Protein AF-A0A422NE88-F1 (afdb_monomer_lite)

Sequence (189 aa):
MSSVTLEICRVSEDGKYLAYTFSVAGGDGYICHMRSMDNAGLFHVICGRTIVSIEFGSGNQFYFTESNDLSRPQTVIMQEIRPGIFPPPVELYCEDEEQFFVDVHKTKDNAYIIITFDSKMKSSALVLPASFPKIPRELQAFFRNGRPVGDCWEGELELAGALRRSLYHGGGRPWFESPHCLRARRSCF

Foldseek 3Di:
DKDKDWDDWDAAPVRQKIKTWMDINPDPAIKIKMAGPVDRPQIDTDDDFRWDAWDAFNPQKIWTFGADPVNAGFWIWIWGHDGPDGDDIDTQGGHPDPQWGWYWDADPVRQWIWIWIDGPVWIKIWIDGSPPVDDPPVCCVQCVVSHTHMDTPPDDPPPVVVVVVVVPPDDDDDPDDDPPDDDDDDDDD

pLDDT: mean 77.9, std 23.8, range [25.61, 98.12]

Structure (mmCIF, N/CA/C/O backbone):
data_AF-A0A422NE88-F1
#
_entry.id   AF-A0A422NE88-F1
#
loop_
_atom_site.group_PDB
_atom_site.id
_atom_site.type_symbol
_atom_site.label_atom_id
_atom_site.label_alt_id
_atom_site.label_comp_id
_atom_site.label_asym_id
_atom_site.label_entity_id
_atom_site.label_seq_id
_atom_site.pdbx_PDB_ins_code
_atom_site.Cartn_x
_atom_site.Cartn_y
_atom_site.Cartn_z
_atom_site.occupancy
_atom_site.B_iso_or_equiv
_atom_site.auth_seq_id
_atom_site.auth_comp_id
_atom_site.auth_asym_id
_atom_site.auth_atom_id
_atom_site.pdbx_PDB_model_num
ATOM 1 N N . MET A 1 1 ? 32.422 2.612 0.511 1.00 58.50 1 MET A N 1
ATOM 2 C CA . MET A 1 1 ? 31.237 1.901 -0.011 1.00 58.50 1 MET A CA 1
ATOM 3 C C . MET A 1 1 ? 30.049 2.370 0.797 1.00 58.50 1 MET A C 1
ATOM 5 O O . MET A 1 1 ? 30.070 2.187 2.006 1.00 58.50 1 MET A O 1
ATOM 9 N N . SER A 1 2 ? 29.079 3.030 0.171 1.00 71.94 2 SER A N 1
ATOM 10 C CA . SER A 1 2 ? 27.820 3.364 0.842 1.00 71.94 2 SER A CA 1
ATOM 11 C C . SER A 1 2 ? 26.996 2.084 0.977 1.00 71.94 2 SER A C 1
ATOM 13 O O . SER A 1 2 ? 26.846 1.359 -0.007 1.00 71.94 2 SER A O 1
ATOM 15 N N . SER A 1 3 ? 26.520 1.772 2.181 1.00 82.75 3 SER A N 1
ATOM 16 C CA . SER A 1 3 ? 25.594 0.661 2.404 1.00 82.75 3 SER A CA 1
ATOM 17 C C . SER A 1 3 ? 24.201 1.029 1.894 1.00 82.75 3 SER A C 1
ATOM 19 O O . SER A 1 3 ? 23.806 2.195 1.930 1.00 82.75 3 SER A O 1
ATOM 21 N N . VAL A 1 4 ? 23.466 0.033 1.408 1.00 87.19 4 VAL A N 1
ATOM 22 C CA . VAL A 1 4 ? 22.054 0.157 1.040 1.00 87.19 4 VAL A CA 1
ATOM 23 C C . VAL A 1 4 ? 21.285 -0.897 1.817 1.00 87.19 4 VAL A C 1
ATOM 25 O O . VAL A 1 4 ? 21.686 -2.062 1.816 1.00 87.19 4 VAL A O 1
ATOM 28 N N . THR A 1 5 ? 20.194 -0.487 2.455 1.00 89.25 5 THR A N 1
ATOM 29 C CA . THR A 1 5 ? 19.297 -1.384 3.190 1.00 89.25 5 THR A CA 1
ATOM 30 C C . THR A 1 5 ? 17.968 -1.449 2.457 1.00 89.25 5 THR A C 1
ATOM 32 O O . THR A 1 5 ? 17.395 -0.409 2.148 1.00 89.25 5 THR A O 1
ATOM 35 N N . LEU A 1 6 ? 17.492 -2.662 2.173 1.00 91.38 6 LEU A N 1
ATOM 36 C CA . LEU A 1 6 ? 16.135 -2.924 1.690 1.00 91.38 6 LEU A CA 1
ATOM 37 C C . LEU A 1 6 ? 15.275 -3.327 2.883 1.00 91.38 6 LEU A C 1
ATOM 39 O O . LEU A 1 6 ? 15.696 -4.184 3.658 1.00 91.38 6 LEU A O 1
ATOM 43 N N . GLU A 1 7 ? 14.090 -2.742 3.010 1.00 90.12 7 GLU A N 1
ATOM 44 C CA . GLU A 1 7 ? 13.218 -2.993 4.162 1.00 90.12 7 GLU A CA 1
ATOM 45 C C . GLU A 1 7 ? 11.951 -3.742 3.752 1.00 90.12 7 GLU A C 1
ATOM 47 O O . GLU A 1 7 ? 11.702 -4.854 4.218 1.00 90.12 7 GLU A O 1
ATOM 52 N N . ILE A 1 8 ? 11.180 -3.179 2.822 1.00 94.25 8 ILE A N 1
ATOM 53 C CA . ILE A 1 8 ? 9.927 -3.773 2.358 1.00 94.25 8 ILE A CA 1
ATOM 54 C C . ILE A 1 8 ? 10.042 -4.100 0.879 1.00 94.25 8 ILE A C 1
ATOM 56 O O . ILE A 1 8 ? 10.611 -3.346 0.095 1.00 94.25 8 ILE A O 1
ATOM 60 N N . CYS A 1 9 ? 9.480 -5.243 0.497 1.00 96.00 9 CYS A N 1
ATOM 61 C CA . CYS A 1 9 ? 9.365 -5.691 -0.880 1.00 96.00 9 CYS A CA 1
ATOM 62 C C . CYS A 1 9 ? 7.966 -6.276 -1.101 1.00 96.00 9 CYS A C 1
ATOM 64 O O . CYS A 1 9 ? 7.486 -7.086 -0.296 1.00 96.00 9 CYS A O 1
ATOM 66 N N . ARG A 1 10 ? 7.302 -5.843 -2.174 1.00 97.00 10 ARG A N 1
ATOM 67 C CA . ARG A 1 10 ? 5.963 -6.278 -2.583 1.00 97.00 10 ARG A CA 1
ATOM 68 C C . ARG A 1 10 ? 5.906 -6.479 -4.088 1.00 97.00 10 ARG A C 1
ATOM 70 O O . ARG A 1 10 ? 6.558 -5.766 -4.844 1.00 97.00 10 ARG A O 1
ATOM 77 N N . VAL A 1 11 ? 5.085 -7.428 -4.518 1.00 96.06 11 VAL A N 1
ATOM 78 C CA . VAL A 1 11 ? 4.810 -7.712 -5.932 1.00 96.06 11 VAL A CA 1
ATOM 79 C C . VAL A 1 11 ? 3.311 -7.549 -6.163 1.00 96.06 11 VAL A C 1
ATOM 81 O O . VAL A 1 11 ? 2.518 -7.941 -5.302 1.00 96.06 11 VAL A O 1
ATOM 84 N N . SER A 1 12 ? 2.917 -6.944 -7.286 1.00 95.44 12 SER A N 1
ATOM 85 C CA . SER A 1 12 ? 1.506 -6.834 -7.660 1.00 95.44 12 SER A CA 1
ATOM 86 C C . SER A 1 12 ? 0.891 -8.216 -7.862 1.00 95.44 12 SER A C 1
ATOM 88 O O . SER A 1 12 ? 1.578 -9.181 -8.193 1.00 95.44 12 SER A O 1
ATOM 90 N N . GLU A 1 13 ? -0.422 -8.325 -7.674 1.00 94.25 13 GLU A N 1
ATOM 91 C CA . GLU A 1 13 ? -1.116 -9.614 -7.768 1.00 94.25 13 GLU A CA 1
ATOM 92 C C . GLU A 1 13 ? -1.003 -10.250 -9.163 1.00 94.25 13 GLU A C 1
ATOM 94 O O . GLU A 1 13 ? -0.919 -11.469 -9.286 1.00 94.25 13 GLU A O 1
ATOM 99 N N . ASP A 1 14 ? -0.916 -9.427 -10.209 1.00 93.81 14 ASP A N 1
ATOM 100 C CA . ASP A 1 14 ? -0.689 -9.876 -11.583 1.00 93.81 14 ASP A CA 1
ATOM 101 C C . ASP A 1 14 ? 0.795 -10.094 -11.941 1.00 93.81 14 ASP A C 1
ATOM 103 O O . ASP A 1 14 ? 1.104 -10.425 -13.085 1.00 93.81 14 ASP A O 1
ATOM 107 N N . GLY A 1 15 ? 1.716 -9.900 -10.991 1.00 93.81 15 GLY A N 1
ATOM 108 C CA . GLY A 1 15 ? 3.156 -10.101 -11.161 1.00 93.81 15 GLY A CA 1
ATOM 109 C C . GLY A 1 15 ? 3.875 -9.040 -11.999 1.00 93.81 15 GLY A C 1
ATOM 110 O O . GLY A 1 15 ? 5.079 -9.161 -12.226 1.00 93.81 15 GLY A O 1
ATOM 111 N N . LYS A 1 16 ? 3.178 -7.998 -12.465 1.00 92.44 16 LYS A N 1
ATOM 112 C CA . LYS A 1 16 ? 3.742 -7.010 -13.399 1.00 92.44 16 LYS A CA 1
ATOM 113 C C . LYS A 1 16 ? 4.556 -5.913 -12.745 1.00 92.44 16 LYS A C 1
ATOM 115 O O . LYS A 1 16 ? 5.337 -5.259 -13.439 1.00 92.44 16 LYS A O 1
ATOM 120 N N . TYR A 1 17 ? 4.379 -5.684 -11.449 1.00 94.06 17 TYR A N 1
ATOM 121 C CA . TYR A 1 17 ? 5.065 -4.625 -10.724 1.00 94.06 17 TYR A CA 1
ATOM 122 C C . TYR A 1 17 ? 5.749 -5.164 -9.475 1.00 94.06 17 TYR A C 1
ATOM 124 O O . TYR A 1 17 ? 5.190 -5.969 -8.735 1.00 94.06 17 TYR A O 1
ATOM 132 N N . LEU A 1 18 ? 6.959 -4.674 -9.234 1.00 95.44 18 LEU A N 1
ATOM 133 C CA . LEU A 1 18 ? 7.739 -4.887 -8.024 1.00 95.44 18 LEU A CA 1
ATOM 134 C C . LEU A 1 18 ? 7.937 -3.528 -7.361 1.00 95.44 18 LEU A C 1
ATOM 136 O O . LEU A 1 18 ? 8.489 -2.624 -7.987 1.00 95.44 18 LEU A O 1
ATOM 140 N N . ALA A 1 19 ? 7.515 -3.391 -6.110 1.00 95.75 19 ALA A N 1
ATOM 141 C CA . ALA A 1 19 ? 7.783 -2.216 -5.296 1.00 95.75 19 ALA A CA 1
ATOM 142 C C . ALA A 1 19 ? 8.670 -2.583 -4.109 1.00 95.75 19 ALA A C 1
ATOM 144 O O . ALA A 1 19 ? 8.503 -3.643 -3.504 1.00 95.75 19 ALA A O 1
ATOM 145 N N . TYR A 1 20 ? 9.614 -1.712 -3.779 1.00 95.44 20 TYR A N 1
ATOM 146 C CA . TYR A 1 20 ? 10.480 -1.890 -2.626 1.00 95.44 20 TYR A CA 1
ATOM 147 C C . TYR A 1 20 ? 10.899 -0.557 -2.016 1.00 95.44 20 TYR A C 1
ATOM 149 O O . TYR A 1 20 ? 11.081 0.435 -2.726 1.00 95.44 20 TYR A O 1
ATOM 157 N N . THR A 1 21 ? 11.081 -0.553 -0.699 1.00 94.44 21 THR A N 1
ATOM 158 C CA . THR A 1 21 ? 11.656 0.573 0.035 1.00 94.44 21 THR A CA 1
ATOM 159 C C . THR A 1 21 ? 13.134 0.329 0.302 1.00 94.44 21 THR A C 1
ATOM 161 O O . THR A 1 21 ? 13.565 -0.802 0.555 1.00 94.44 21 THR A O 1
ATOM 164 N N . PHE A 1 22 ? 13.934 1.388 0.220 1.00 92.19 22 PHE A N 1
ATOM 165 C CA . PHE A 1 22 ? 15.350 1.322 0.563 1.00 92.19 22 PHE A CA 1
ATOM 166 C C . PHE A 1 22 ? 15.858 2.644 1.130 1.00 92.19 22 PHE A C 1
ATOM 168 O O . PHE A 1 22 ? 15.330 3.713 0.817 1.00 92.19 22 PHE A O 1
ATOM 175 N N . SER A 1 23 ? 16.913 2.552 1.932 1.00 89.81 23 SER A N 1
ATOM 176 C CA . SER A 1 23 ? 17.679 3.696 2.421 1.00 89.81 23 SER A CA 1
ATOM 177 C C . SER A 1 23 ? 19.148 3.564 2.021 1.00 89.81 23 SER A C 1
ATOM 179 O O . SER A 1 23 ? 19.674 2.463 1.814 1.00 89.81 23 SER A O 1
ATOM 181 N N . VAL A 1 24 ? 19.824 4.703 1.870 1.00 85.19 24 VAL A N 1
ATOM 182 C CA . VAL A 1 24 ? 21.255 4.777 1.546 1.00 85.19 24 VAL A CA 1
ATOM 183 C C . VAL A 1 24 ? 22.006 5.299 2.766 1.00 85.19 24 VAL A C 1
ATOM 185 O O . VAL A 1 24 ? 21.561 6.237 3.420 1.00 85.19 24 VAL A O 1
ATOM 188 N N . ALA A 1 25 ? 23.163 4.704 3.057 1.00 78.25 25 ALA A N 1
ATOM 189 C CA . ALA A 1 25 ? 24.073 5.106 4.130 1.00 78.25 25 ALA A CA 1
ATOM 190 C C . ALA A 1 25 ? 23.468 5.069 5.549 1.00 78.25 25 ALA A C 1
ATOM 192 O O . ALA A 1 25 ? 23.933 5.786 6.431 1.00 78.25 25 ALA A O 1
ATOM 193 N N . GLY A 1 26 ? 22.465 4.213 5.778 1.00 65.62 26 GLY A N 1
ATOM 194 C CA . GLY A 1 26 ? 21.856 4.026 7.098 1.00 65.62 26 GLY A CA 1
ATOM 195 C C . GLY A 1 26 ? 21.030 5.217 7.581 1.00 65.62 26 GLY A C 1
ATOM 196 O O . GLY A 1 26 ? 20.833 5.352 8.781 1.00 65.62 26 GLY A O 1
ATOM 197 N N . GLY A 1 27 ? 20.583 6.087 6.671 1.00 69.38 27 GLY A N 1
ATOM 198 C CA . GLY A 1 27 ? 19.600 7.109 7.011 1.00 69.38 27 GLY A CA 1
ATOM 199 C C . GLY A 1 27 ? 18.244 6.488 7.350 1.00 69.38 27 GLY A C 1
ATOM 200 O O . GLY A 1 27 ? 17.858 5.476 6.764 1.00 69.38 27 GLY A O 1
ATOM 201 N N . ASP A 1 28 ? 17.510 7.143 8.246 1.00 68.75 28 ASP A N 1
ATOM 202 C CA . ASP A 1 28 ? 16.167 6.727 8.683 1.00 68.75 28 ASP A CA 1
ATOM 203 C C . ASP A 1 28 ? 15.087 6.981 7.611 1.00 68.75 28 ASP A C 1
ATOM 205 O O . ASP A 1 28 ? 13.923 6.621 7.772 1.00 68.75 28 ASP A O 1
ATOM 209 N N . GLY A 1 29 ? 15.470 7.638 6.512 1.00 80.88 29 GLY A N 1
ATOM 210 C CA . GLY A 1 29 ? 14.601 7.942 5.387 1.00 80.88 29 GLY A CA 1
ATOM 211 C C . GLY A 1 29 ? 14.606 6.843 4.333 1.00 80.88 29 GLY A C 1
ATOM 212 O O . GLY A 1 29 ? 15.632 6.570 3.704 1.00 80.88 29 GLY A O 1
ATOM 213 N N . TYR A 1 30 ? 13.433 6.271 4.098 1.00 87.00 30 TYR A N 1
ATOM 214 C CA . TYR A 1 30 ? 13.180 5.286 3.058 1.00 87.00 30 TYR A CA 1
ATOM 215 C C . TYR A 1 30 ? 12.479 5.919 1.860 1.00 87.00 30 TYR A C 1
ATOM 217 O O . TYR A 1 30 ? 11.502 6.654 2.003 1.00 87.00 30 TYR A O 1
ATOM 225 N N . ILE A 1 31 ? 12.980 5.599 0.670 1.00 91.62 31 ILE A N 1
ATOM 22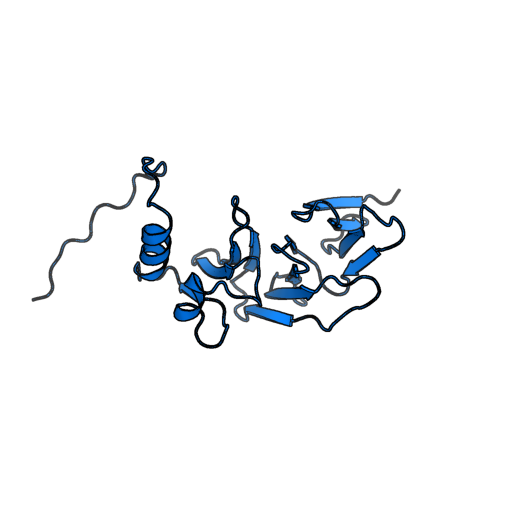6 C CA . ILE A 1 31 ? 12.379 5.964 -0.616 1.00 91.62 31 ILE A CA 1
ATOM 227 C C . ILE A 1 31 ? 11.721 4.714 -1.189 1.00 91.62 31 ILE A C 1
ATOM 229 O O . ILE A 1 31 ? 12.285 3.621 -1.091 1.00 91.62 31 ILE A O 1
ATOM 233 N N . CYS A 1 32 ? 10.558 4.869 -1.823 1.00 94.00 32 CYS A N 1
ATOM 234 C CA . CYS A 1 32 ? 9.898 3.766 -2.508 1.00 94.00 32 CYS A CA 1
ATOM 235 C C . CYS A 1 32 ? 10.197 3.785 -4.007 1.00 94.00 32 CYS A C 1
ATOM 237 O O . CYS A 1 32 ? 9.991 4.772 -4.718 1.00 94.00 32 CYS A O 1
ATOM 239 N N . HIS A 1 33 ? 10.653 2.641 -4.493 1.00 93.06 33 HIS A N 1
ATOM 240 C CA . HIS A 1 33 ? 10.934 2.357 -5.885 1.00 93.06 33 HIS A CA 1
ATOM 241 C C . HIS A 1 33 ? 9.921 1.341 -6.400 1.00 93.06 33 HIS A C 1
ATOM 243 O O . HIS A 1 33 ? 9.785 0.268 -5.825 1.00 93.06 33 HIS A O 1
ATOM 249 N N . MET A 1 34 ? 9.242 1.651 -7.503 1.00 92.62 34 MET A N 1
ATOM 250 C CA . MET A 1 34 ? 8.322 0.736 -8.173 1.00 92.62 34 MET A CA 1
ATOM 251 C C . MET A 1 34 ? 8.752 0.520 -9.621 1.00 92.62 34 MET A C 1
ATOM 253 O O . MET A 1 34 ? 8.900 1.461 -10.396 1.00 92.62 34 MET A O 1
ATOM 257 N N . ARG A 1 35 ? 8.939 -0.739 -10.003 1.00 92.00 35 ARG A N 1
ATOM 258 C CA . ARG A 1 35 ? 9.447 -1.150 -11.309 1.00 92.00 35 ARG A CA 1
ATOM 259 C C . ARG A 1 35 ? 8.456 -2.068 -12.006 1.00 92.00 35 ARG A C 1
ATOM 261 O O . ARG A 1 35 ? 7.881 -2.945 -11.369 1.00 92.00 35 ARG A O 1
ATOM 268 N N . SER A 1 36 ? 8.300 -1.906 -13.318 1.00 91.38 36 SER A N 1
ATOM 269 C CA . SER A 1 36 ? 7.620 -2.908 -14.139 1.00 91.38 36 SER A CA 1
ATOM 270 C C . SER A 1 36 ? 8.534 -4.097 -14.435 1.00 91.38 36 SER A C 1
ATOM 272 O O . SER A 1 36 ? 9.697 -3.930 -14.806 1.00 91.38 36 SER A O 1
ATOM 274 N N . MET A 1 37 ? 7.989 -5.302 -14.300 1.00 90.44 37 MET A N 1
ATOM 275 C CA . MET A 1 37 ? 8.662 -6.558 -14.627 1.00 90.44 37 MET A CA 1
ATOM 276 C C . MET A 1 37 ? 8.702 -6.811 -16.137 1.00 90.44 37 MET A C 1
ATOM 278 O O . MET A 1 37 ? 9.681 -7.360 -16.637 1.00 90.44 37 MET A O 1
ATOM 282 N N . ASP A 1 38 ? 7.687 -6.343 -16.865 1.00 87.56 38 ASP A N 1
ATOM 283 C CA . ASP A 1 38 ? 7.586 -6.504 -18.320 1.00 87.56 38 ASP A CA 1
ATOM 284 C C . ASP A 1 38 ? 8.411 -5.459 -19.082 1.00 87.56 38 ASP A C 1
ATOM 286 O O . ASP A 1 38 ? 8.903 -5.711 -20.182 1.00 87.56 38 ASP A O 1
ATOM 290 N N . ASN A 1 39 ? 8.575 -4.266 -18.502 1.00 83.12 39 ASN A N 1
ATOM 291 C CA . ASN A 1 39 ? 9.356 -3.187 -19.089 1.00 83.12 39 ASN A CA 1
ATOM 292 C C . ASN A 1 39 ? 10.391 -2.674 -18.091 1.00 83.12 39 ASN A C 1
ATOM 294 O O . ASN A 1 39 ? 10.111 -1.818 -17.255 1.00 83.12 39 ASN A O 1
ATOM 298 N N . ALA A 1 40 ? 11.625 -3.150 -18.250 1.00 76.25 40 ALA A N 1
ATOM 299 C CA . ALA A 1 40 ? 12.750 -2.793 -17.398 1.00 76.25 40 ALA A CA 1
ATOM 300 C C . ALA A 1 40 ? 13.024 -1.280 -17.298 1.00 76.25 40 ALA A C 1
ATOM 302 O O . ALA A 1 40 ? 13.642 -0.873 -16.316 1.00 76.25 40 ALA A O 1
ATOM 303 N N . GLY A 1 41 ? 12.601 -0.485 -18.290 1.00 76.19 41 GLY A N 1
ATOM 304 C CA . GLY A 1 41 ? 12.752 0.970 -18.311 1.00 76.19 41 GLY A CA 1
ATOM 305 C C . GLY A 1 41 ? 11.580 1.737 -17.693 1.00 76.19 41 GLY A C 1
ATOM 306 O O . GLY A 1 41 ? 11.714 2.936 -17.461 1.00 76.19 41 GLY A O 1
ATOM 307 N N . LEU A 1 42 ? 10.445 1.082 -17.413 1.00 79.81 42 LEU A N 1
ATOM 308 C CA . LEU A 1 42 ? 9.330 1.718 -16.718 1.00 79.81 42 LEU A CA 1
ATOM 309 C C . LEU A 1 42 ? 9.549 1.626 -15.211 1.00 79.81 42 LEU A C 1
ATOM 311 O O . LEU A 1 42 ? 9.501 0.551 -14.602 1.00 79.81 42 LEU A O 1
ATOM 315 N N . PHE A 1 43 ? 9.770 2.792 -14.624 1.00 81.50 43 PHE A N 1
ATOM 316 C CA . PHE A 1 43 ? 10.180 2.915 -13.248 1.00 81.50 43 PHE A CA 1
ATOM 317 C C . PHE A 1 43 ? 9.594 4.186 -12.628 1.00 81.50 43 PHE A C 1
ATOM 319 O O . PHE A 1 43 ? 9.670 5.264 -13.214 1.00 81.50 43 PHE A O 1
ATOM 326 N N . HIS A 1 44 ? 8.991 4.040 -11.453 1.00 84.25 44 HIS A N 1
ATOM 327 C CA . HIS A 1 44 ? 8.387 5.113 -10.679 1.00 84.25 44 HIS A CA 1
ATOM 328 C C . HIS A 1 44 ? 9.134 5.249 -9.354 1.00 84.25 44 HIS A C 1
ATOM 330 O O . HIS A 1 44 ? 9.275 4.281 -8.606 1.00 84.25 44 HIS A O 1
ATOM 336 N N . VAL A 1 45 ? 9.596 6.464 -9.068 1.00 84.88 45 VAL A N 1
ATOM 337 C CA . VAL A 1 45 ? 10.184 6.827 -7.777 1.00 84.88 45 VAL A CA 1
ATOM 338 C C . VAL A 1 45 ? 9.165 7.653 -7.022 1.00 84.88 45 VAL A C 1
ATOM 340 O O . VAL A 1 45 ? 8.727 8.689 -7.517 1.00 84.88 45 VAL A O 1
ATOM 343 N N . ILE A 1 46 ? 8.813 7.198 -5.827 1.00 84.19 46 ILE A N 1
ATOM 344 C CA . ILE A 1 46 ? 8.040 7.981 -4.871 1.00 84.19 46 ILE A CA 1
ATOM 345 C C . ILE A 1 46 ? 9.047 8.508 -3.855 1.00 84.19 46 ILE A C 1
ATOM 347 O O . ILE A 1 46 ? 9.644 7.741 -3.097 1.00 84.19 46 ILE A O 1
ATOM 351 N N . CYS A 1 47 ? 9.285 9.816 -3.908 1.00 74.94 47 CYS A N 1
ATOM 352 C CA . CYS A 1 47 ? 10.269 10.515 -3.092 1.00 74.94 47 CYS A CA 1
ATOM 353 C C . CYS A 1 47 ? 9.684 11.811 -2.523 1.00 74.94 47 CYS A C 1
ATOM 355 O O . CYS A 1 47 ? 8.892 12.479 -3.182 1.00 74.94 47 CYS A O 1
ATOM 357 N N . GLY A 1 48 ? 10.138 12.194 -1.331 1.00 79.62 48 GLY A N 1
ATOM 358 C CA . GLY A 1 48 ? 9.782 13.455 -0.679 1.00 79.62 48 GLY A CA 1
ATOM 359 C C . GLY A 1 48 ? 9.810 13.303 0.835 1.00 79.62 48 GLY A C 1
ATOM 360 O O . GLY A 1 48 ? 10.631 13.924 1.505 1.00 79.62 48 GLY A O 1
ATOM 361 N N . ARG A 1 49 ? 8.964 12.408 1.345 1.00 88.25 49 ARG A N 1
ATOM 362 C CA . ARG A 1 49 ? 8.906 11.990 2.749 1.00 88.25 49 ARG A CA 1
ATOM 363 C C . ARG A 1 49 ? 9.279 10.520 2.890 1.00 88.25 49 ARG A C 1
ATOM 365 O O . ARG A 1 49 ? 9.282 9.778 1.908 1.00 88.25 49 ARG A O 1
ATOM 372 N N . THR A 1 50 ? 9.634 10.123 4.108 1.00 92.00 50 THR A N 1
ATOM 373 C CA . THR A 1 50 ? 9.953 8.729 4.428 1.00 92.00 50 THR A CA 1
ATOM 374 C C . THR A 1 50 ? 8.731 7.849 4.195 1.00 92.00 50 THR A C 1
ATOM 376 O O . THR A 1 50 ? 7.652 8.148 4.707 1.00 92.00 50 THR A O 1
ATOM 379 N N . ILE A 1 51 ? 8.923 6.770 3.436 1.00 94.12 51 ILE A N 1
ATOM 380 C CA . ILE A 1 51 ? 7.900 5.760 3.166 1.00 94.12 51 ILE A CA 1
ATOM 381 C C . ILE A 1 51 ? 8.104 4.574 4.098 1.00 94.12 51 ILE A C 1
ATOM 383 O O . ILE A 1 51 ? 9.123 3.896 3.993 1.00 94.12 51 ILE A O 1
ATOM 387 N N . VAL A 1 52 ? 7.146 4.311 4.986 1.00 92.81 52 VAL A N 1
ATOM 388 C CA . VAL A 1 52 ? 7.299 3.283 6.034 1.00 92.81 52 VAL A CA 1
ATOM 389 C C . VAL A 1 52 ? 6.583 1.983 5.697 1.00 92.81 52 VAL A C 1
ATOM 391 O O . VAL A 1 52 ? 7.018 0.916 6.108 1.00 92.81 52 VAL A O 1
ATOM 394 N N . SER A 1 53 ? 5.534 2.036 4.887 1.00 96.06 53 SER A N 1
ATOM 395 C CA . SER A 1 53 ? 4.824 0.852 4.420 1.00 96.06 53 SER A CA 1
ATOM 396 C C . SER A 1 53 ? 4.255 1.039 3.031 1.00 96.06 53 SER A C 1
ATOM 398 O O . SER A 1 53 ? 3.987 2.158 2.592 1.00 96.06 53 SER A O 1
ATOM 400 N N . ILE A 1 54 ? 4.140 -0.080 2.314 1.00 97.62 54 ILE A N 1
ATOM 401 C CA . ILE A 1 54 ? 3.717 -0.138 0.917 1.00 97.62 54 ILE A CA 1
ATOM 402 C C . ILE A 1 54 ? 2.857 -1.375 0.671 1.00 97.62 54 ILE A C 1
ATOM 404 O O . ILE A 1 54 ? 3.179 -2.459 1.157 1.00 97.62 54 ILE A O 1
ATOM 408 N N . GLU A 1 55 ? 1.814 -1.241 -0.143 1.00 98.12 55 GLU A N 1
ATOM 409 C CA . GLU A 1 55 ? 0.986 -2.358 -0.598 1.00 98.12 55 GLU A CA 1
ATOM 410 C C . GLU A 1 55 ? 0.395 -2.127 -1.993 1.00 98.12 55 GLU A C 1
ATOM 412 O O . GLU A 1 55 ? 0.069 -1.009 -2.390 1.00 98.12 55 GLU A O 1
ATOM 417 N N . PHE A 1 56 ? 0.193 -3.216 -2.737 1.00 97.81 56 PHE A N 1
ATOM 418 C CA . PHE A 1 56 ? -0.572 -3.192 -3.986 1.00 97.81 56 PHE A CA 1
ATOM 419 C C . PHE A 1 56 ? -2.041 -3.509 -3.729 1.00 97.81 56 PHE A C 1
ATOM 421 O O . PHE A 1 56 ? -2.354 -4.480 -3.036 1.00 97.81 56 PHE A O 1
ATOM 428 N N . GLY A 1 57 ? -2.937 -2.774 -4.386 1.00 97.19 57 GLY A N 1
ATOM 429 C CA . GLY A 1 57 ? -4.337 -3.164 -4.525 1.00 97.19 57 GLY A CA 1
ATOM 430 C C . GLY A 1 57 ? -4.530 -4.405 -5.400 1.00 97.19 57 GLY A C 1
ATOM 431 O O . GLY A 1 57 ? -3.587 -5.114 -5.750 1.00 97.19 57 GLY A O 1
ATOM 432 N N . SER A 1 58 ? -5.787 -4.655 -5.753 1.00 95.62 58 SER A N 1
ATOM 433 C CA . SER A 1 58 ? -6.204 -5.720 -6.683 1.00 95.62 58 SER A CA 1
ATOM 434 C C . SER A 1 58 ? -6.165 -5.283 -8.153 1.00 95.62 58 SER A C 1
ATOM 436 O O . SER A 1 58 ? -6.272 -6.106 -9.058 1.00 95.62 58 SER A O 1
ATOM 438 N N . GLY A 1 59 ? -6.045 -3.978 -8.407 1.00 92.75 59 GLY A N 1
ATOM 439 C CA . GLY A 1 59 ? -5.886 -3.413 -9.741 1.00 92.75 59 GLY A CA 1
ATOM 440 C C . GLY A 1 59 ? -4.640 -2.543 -9.820 1.00 92.75 59 GLY A C 1
ATOM 441 O O . GLY A 1 59 ? -3.575 -2.888 -9.318 1.00 92.75 59 GLY A O 1
ATOM 442 N N . ASN A 1 60 ? -4.792 -1.369 -10.422 1.00 92.00 60 ASN A N 1
ATOM 443 C CA . ASN A 1 60 ? -3.699 -0.424 -10.631 1.00 92.00 60 ASN A CA 1
ATOM 444 C C . ASN A 1 60 ? -3.503 0.518 -9.435 1.00 92.00 60 ASN A C 1
ATOM 446 O O . ASN A 1 60 ? -3.157 1.675 -9.629 1.00 92.00 60 ASN A O 1
ATOM 450 N N . GLN A 1 61 ? -3.791 0.085 -8.210 1.00 95.06 61 GLN A N 1
ATOM 451 C CA . GLN A 1 61 ? -3.634 0.927 -7.025 1.00 95.06 61 GLN A CA 1
ATOM 452 C C . GLN A 1 61 ? -2.367 0.560 -6.271 1.00 95.06 61 GLN A C 1
ATOM 454 O O . GLN A 1 61 ? -2.083 -0.618 -6.051 1.00 95.06 61 GLN A O 1
ATOM 459 N N . PHE A 1 62 ? -1.641 1.581 -5.842 1.00 96.19 62 PHE A N 1
ATOM 460 C CA . PHE A 1 62 ? -0.500 1.464 -4.958 1.00 96.19 62 PHE A CA 1
ATOM 461 C C . PHE A 1 62 ? -0.757 2.309 -3.717 1.00 96.19 62 PHE A C 1
ATOM 463 O O . PHE A 1 62 ? -1.044 3.499 -3.828 1.00 96.19 62 PHE A O 1
ATOM 470 N N . TYR A 1 63 ? -0.681 1.687 -2.550 1.00 97.50 63 TYR A N 1
ATOM 471 C CA . TYR A 1 63 ? -0.907 2.325 -1.263 1.00 97.50 63 TYR A CA 1
ATOM 472 C C . TYR A 1 63 ? 0.418 2.437 -0.536 1.00 97.50 63 TYR A C 1
ATOM 474 O O . TYR A 1 63 ? 1.218 1.502 -0.565 1.00 97.50 63 TYR A O 1
ATOM 482 N N . PHE A 1 64 ? 0.643 3.562 0.123 1.00 97.12 64 PHE A N 1
ATOM 483 C CA . PHE A 1 64 ? 1.833 3.754 0.932 1.00 97.12 64 PHE A CA 1
ATOM 484 C C . PHE A 1 64 ? 1.583 4.752 2.051 1.00 97.12 64 PHE A C 1
ATOM 486 O O . PHE A 1 64 ? 0.661 5.568 1.978 1.00 97.12 64 PHE A O 1
ATOM 493 N N . THR A 1 65 ? 2.414 4.676 3.083 1.00 97.06 65 THR A N 1
ATOM 494 C CA . THR A 1 65 ? 2.450 5.679 4.144 1.00 97.06 65 THR A CA 1
ATOM 495 C C . THR A 1 65 ? 3.511 6.729 3.866 1.00 97.06 65 THR A C 1
ATOM 497 O O . THR A 1 65 ? 4.598 6.409 3.390 1.00 97.06 65 THR A O 1
ATOM 500 N N . GLU A 1 66 ? 3.205 7.980 4.191 1.00 95.25 66 GLU A N 1
ATOM 501 C CA . GLU A 1 66 ? 4.189 9.055 4.280 1.00 95.25 66 GLU A CA 1
ATOM 502 C C . GLU A 1 66 ? 4.337 9.519 5.726 1.00 95.25 66 GLU A C 1
ATOM 504 O O . GLU A 1 66 ? 3.356 9.747 6.447 1.00 95.25 66 GLU A O 1
ATOM 509 N N . SER A 1 67 ? 5.591 9.679 6.141 1.00 94.94 67 SER A N 1
ATOM 510 C CA . SER A 1 67 ? 5.911 10.314 7.408 1.00 94.94 67 SER A CA 1
ATOM 511 C C . SER A 1 67 ? 5.773 11.829 7.352 1.00 94.94 67 SER A C 1
ATOM 513 O O . SER A 1 67 ? 5.978 12.461 6.320 1.00 94.94 67 SER A O 1
ATOM 515 N N . ASN A 1 68 ? 5.514 12.428 8.504 1.00 93.62 68 ASN A N 1
ATOM 516 C CA . ASN A 1 68 ? 5.586 13.867 8.695 1.00 93.62 68 ASN A CA 1
ATOM 517 C C . ASN A 1 68 ? 7.033 14.360 8.882 1.00 93.62 68 ASN A C 1
ATOM 519 O O . ASN A 1 68 ? 7.994 13.597 8.770 1.00 93.62 68 ASN A O 1
ATOM 523 N N . ASP A 1 69 ? 7.192 15.641 9.214 1.00 91.31 69 ASP A N 1
ATOM 524 C CA . ASP A 1 69 ? 8.506 16.279 9.372 1.00 91.31 69 ASP A CA 1
ATOM 525 C C . ASP A 1 69 ? 9.299 15.759 10.596 1.00 91.31 69 ASP A C 1
ATOM 527 O O . ASP A 1 69 ? 10.496 16.011 10.713 1.00 91.31 69 ASP A O 1
ATOM 531 N N . LEU A 1 70 ? 8.652 15.002 11.491 1.00 90.69 70 LEU A N 1
ATOM 532 C CA . LEU A 1 70 ? 9.267 14.298 12.624 1.00 90.69 70 LEU A CA 1
ATOM 533 C C . LEU A 1 70 ? 9.541 12.816 12.314 1.00 90.69 70 LEU A C 1
ATOM 535 O O . LEU A 1 70 ? 9.761 12.022 13.228 1.00 90.69 70 LEU A O 1
ATOM 539 N N . SER A 1 71 ? 9.485 12.422 11.039 1.00 89.31 71 SER A N 1
ATOM 540 C CA . SER A 1 71 ? 9.630 11.038 10.571 1.00 89.31 71 SER A CA 1
ATOM 541 C C . SER A 1 71 ? 8.570 10.061 11.106 1.00 89.31 71 SER A C 1
ATOM 543 O O . SER A 1 71 ? 8.707 8.854 10.912 1.00 89.31 71 SER A O 1
ATOM 545 N N . ARG A 1 72 ? 7.473 10.549 11.706 1.00 93.69 72 ARG A N 1
ATOM 546 C CA . ARG A 1 72 ? 6.342 9.720 12.154 1.00 93.69 72 ARG A CA 1
ATOM 547 C C . ARG A 1 72 ? 5.414 9.406 10.972 1.00 93.69 72 ARG A C 1
ATOM 549 O O . ARG A 1 72 ? 4.919 10.365 10.381 1.00 93.69 72 ARG A O 1
ATOM 556 N N . PRO A 1 73 ? 5.116 8.130 10.663 1.00 95.44 73 PRO A N 1
ATOM 5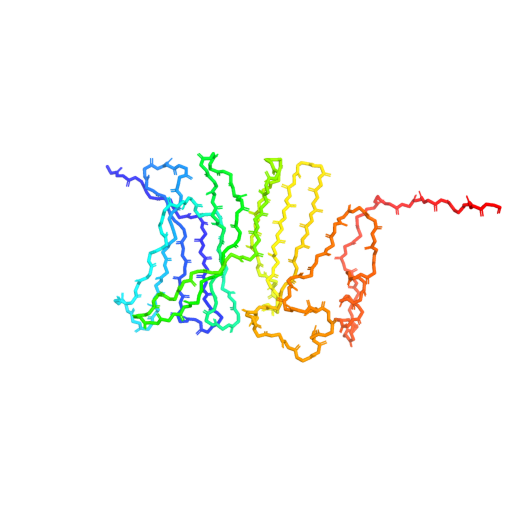57 C CA . PRO A 1 73 ? 4.080 7.742 9.702 1.00 95.44 73 PRO A CA 1
ATOM 558 C C . PRO A 1 73 ? 2.736 8.372 10.067 1.00 95.44 73 PRO A C 1
ATOM 560 O O . PRO A 1 73 ? 2.169 8.056 11.116 1.00 95.44 73 PRO A O 1
ATOM 563 N N . GLN A 1 74 ? 2.251 9.281 9.223 1.00 96.25 74 GLN A N 1
ATOM 564 C CA . GLN A 1 74 ? 1.073 10.100 9.516 1.00 96.25 74 GLN A CA 1
ATOM 565 C C . GLN A 1 74 ? -0.045 9.898 8.492 1.00 96.25 74 GLN A C 1
ATOM 567 O O . GLN A 1 74 ? -1.220 9.930 8.854 1.00 96.25 74 GLN A O 1
ATOM 572 N N . THR A 1 75 ? 0.304 9.714 7.221 1.00 96.56 75 THR A N 1
ATOM 573 C CA . THR A 1 75 ? -0.663 9.805 6.125 1.00 96.56 75 THR A CA 1
ATOM 574 C C . THR A 1 75 ? -0.652 8.529 5.297 1.00 96.56 75 THR A C 1
ATOM 576 O O . THR A 1 75 ? 0.421 8.055 4.934 1.00 96.56 75 THR A O 1
ATOM 579 N N . VAL A 1 76 ? -1.829 7.994 4.951 1.00 97.19 76 VAL A N 1
ATOM 580 C CA . VAL A 1 76 ? -1.974 6.966 3.909 1.00 97.19 76 VAL A CA 1
ATOM 581 C C . VAL A 1 76 ? -2.371 7.613 2.599 1.00 97.19 76 VAL A C 1
ATOM 583 O O . VAL A 1 76 ? -3.385 8.310 2.503 1.00 97.19 76 VAL A O 1
ATOM 586 N N . ILE A 1 77 ? -1.606 7.294 1.567 1.00 95.94 77 ILE A N 1
ATOM 587 C CA . ILE A 1 77 ? -1.795 7.779 0.211 1.00 95.94 77 ILE A CA 1
ATOM 588 C C . ILE A 1 77 ? -2.094 6.596 -0.708 1.00 95.94 77 ILE A C 1
ATOM 590 O O . ILE A 1 77 ? -1.533 5.510 -0.562 1.00 95.94 77 ILE A O 1
ATOM 594 N N . MET A 1 78 ? -2.978 6.818 -1.678 1.00 95.19 78 MET A N 1
ATOM 595 C CA . MET A 1 78 ? -3.186 5.937 -2.820 1.00 95.19 78 MET A CA 1
ATOM 596 C C . MET A 1 78 ? -2.750 6.638 -4.101 1.00 95.19 78 MET A C 1
ATOM 598 O O . MET A 1 78 ? -3.227 7.722 -4.437 1.00 95.19 78 MET A O 1
ATOM 602 N N . GLN A 1 79 ? -1.860 5.984 -4.833 1.00 93.25 79 GLN A N 1
ATOM 603 C CA . GLN A 1 79 ? -1.416 6.377 -6.156 1.00 93.25 79 GLN A CA 1
ATOM 604 C C . GLN A 1 79 ? -1.932 5.366 -7.176 1.00 93.25 79 GLN A C 1
ATOM 606 O O . GLN A 1 79 ? -1.736 4.158 -7.039 1.00 93.25 79 GLN A O 1
ATOM 611 N N . GLU A 1 80 ? -2.557 5.857 -8.242 1.00 92.50 80 GLU A N 1
ATOM 612 C CA . GLU A 1 80 ? -2.884 4.996 -9.372 1.00 92.50 80 GLU A CA 1
ATOM 613 C C . GLU A 1 80 ? -1.639 4.781 -10.246 1.00 92.50 80 GLU A C 1
ATOM 615 O O . GLU A 1 80 ? -0.969 5.736 -10.653 1.00 92.50 80 GLU A O 1
ATOM 620 N N . ILE A 1 81 ? -1.345 3.518 -10.545 1.00 89.94 81 ILE A N 1
ATOM 621 C CA . ILE A 1 81 ? -0.250 3.061 -11.392 1.00 89.94 81 ILE A CA 1
ATOM 622 C C . ILE A 1 8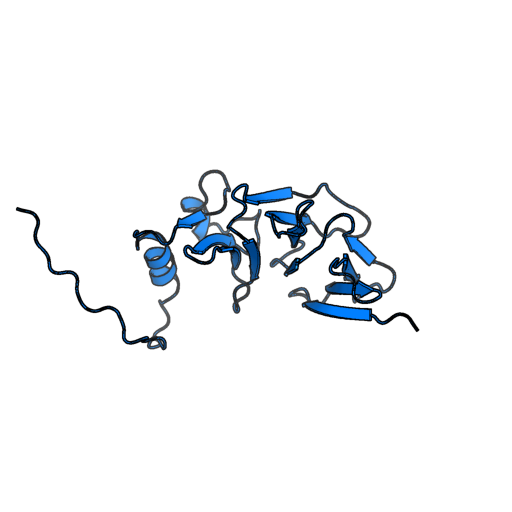1 ? -0.697 3.150 -12.850 1.00 89.94 81 ILE A C 1
ATOM 624 O O . ILE A 1 81 ? -1.520 2.365 -13.323 1.00 89.94 81 ILE A O 1
ATOM 628 N N . ARG A 1 82 ? -0.125 4.094 -13.596 1.00 85.56 82 ARG A N 1
ATOM 629 C CA . ARG A 1 82 ? -0.323 4.196 -15.044 1.00 85.56 82 ARG A CA 1
ATOM 630 C C . ARG A 1 82 ? 1.023 4.400 -15.741 1.00 85.56 82 ARG A C 1
ATOM 632 O O . ARG A 1 82 ? 1.705 5.384 -15.464 1.00 85.56 82 ARG A O 1
ATOM 639 N N . PRO A 1 83 ? 1.422 3.513 -16.668 1.00 78.81 83 PRO A N 1
ATOM 640 C CA . PRO A 1 83 ? 2.638 3.714 -17.445 1.00 78.81 83 PRO A CA 1
ATOM 641 C C . PRO A 1 83 ? 2.658 5.087 -18.128 1.00 78.81 83 PRO A C 1
ATOM 643 O O . PRO A 1 83 ? 1.747 5.423 -18.881 1.00 78.81 83 PRO A O 1
ATOM 646 N N . GLY A 1 84 ? 3.692 5.884 -17.850 1.00 76.69 84 GLY A N 1
ATOM 647 C CA . GLY A 1 84 ? 3.886 7.203 -18.461 1.00 76.69 84 GLY A CA 1
ATOM 648 C C . GLY A 1 84 ? 2.930 8.308 -17.994 1.00 76.69 84 GLY A C 1
ATOM 649 O O . GLY A 1 84 ? 3.033 9.425 -18.492 1.00 76.69 84 GLY A O 1
ATOM 650 N N . ILE A 1 85 ? 2.024 8.038 -17.047 1.00 82.31 85 ILE A N 1
ATOM 651 C CA . ILE A 1 85 ? 1.104 9.034 -16.485 1.00 82.31 85 ILE A CA 1
ATOM 652 C C . ILE A 1 85 ? 1.200 8.977 -14.965 1.00 82.31 85 ILE A C 1
ATOM 654 O O . ILE A 1 85 ? 1.024 7.921 -14.368 1.00 82.31 85 ILE A O 1
ATOM 658 N N . PHE A 1 86 ? 1.426 10.127 -14.336 1.00 79.19 86 PHE A N 1
ATOM 659 C CA . PHE A 1 86 ? 1.423 10.248 -12.882 1.00 79.19 86 PHE A CA 1
ATOM 660 C C . PHE A 1 86 ? 0.187 11.048 -12.452 1.00 79.19 86 PHE A C 1
ATOM 662 O O . PHE A 1 86 ? 0.247 12.279 -12.398 1.00 79.19 86 PHE A O 1
ATOM 669 N N . PRO A 1 87 ? -0.978 10.395 -12.262 1.00 86.19 87 PRO A N 1
ATOM 670 C CA . PRO A 1 87 ? -2.152 11.097 -11.763 1.00 86.19 87 PRO A CA 1
ATOM 671 C C . PRO A 1 87 ? -1.877 11.620 -10.345 1.00 86.19 87 PRO A C 1
ATOM 673 O O . PRO A 1 87 ? -1.050 11.031 -9.648 1.00 86.19 87 PRO A O 1
ATOM 676 N N . PRO A 1 88 ? -2.548 12.696 -9.901 1.00 88.62 88 PRO A N 1
ATOM 677 C CA . PRO A 1 88 ? -2.374 13.192 -8.543 1.00 88.62 88 PRO A CA 1
ATOM 678 C C . PRO A 1 88 ? -2.643 12.088 -7.507 1.00 88.62 88 PRO A C 1
ATOM 680 O O . PRO A 1 88 ? -3.631 11.360 -7.661 1.00 88.62 88 PRO A O 1
ATOM 683 N N . PRO A 1 89 ? -1.799 11.960 -6.469 1.00 91.38 89 PRO A N 1
ATOM 684 C CA . PRO A 1 89 ? -2.057 11.036 -5.377 1.00 91.38 89 PRO A CA 1
ATOM 685 C C . PRO A 1 89 ? -3.335 11.428 -4.629 1.00 91.38 89 PRO A C 1
ATOM 687 O O . PRO A 1 89 ? -3.703 12.602 -4.556 1.00 91.38 89 PRO A O 1
ATOM 690 N N . VAL A 1 90 ? -4.006 10.432 -4.058 1.00 92.88 90 VAL A N 1
ATOM 691 C CA . VAL A 1 90 ? -5.207 10.611 -3.240 1.00 92.88 90 VAL A CA 1
ATOM 692 C C . VAL A 1 90 ? -4.857 10.307 -1.793 1.00 92.88 90 VAL A C 1
ATOM 694 O O . VAL A 1 90 ? -4.505 9.176 -1.465 1.00 92.88 90 VAL A O 1
ATOM 697 N N . GLU A 1 91 ? -4.991 11.299 -0.921 1.00 94.19 91 GLU A N 1
ATOM 698 C CA . GLU A 1 91 ? -4.939 11.082 0.522 1.00 94.19 91 GLU A CA 1
ATOM 699 C C . GLU A 1 91 ? -6.181 10.300 0.966 1.00 94.19 91 GLU A C 1
ATOM 701 O O . GLU A 1 91 ? -7.316 10.716 0.720 1.00 94.19 91 GLU A O 1
ATOM 706 N N . LEU A 1 92 ? -5.968 9.140 1.585 1.00 93.44 92 LEU A N 1
ATOM 707 C CA . LEU A 1 92 ? -7.049 8.304 2.107 1.00 93.44 92 LEU A CA 1
ATOM 708 C C . LEU A 1 92 ? -7.307 8.549 3.588 1.00 93.44 92 LEU A C 1
ATOM 710 O O . LEU A 1 92 ? -8.446 8.414 4.036 1.00 93.44 92 LEU A O 1
ATOM 714 N N . TYR A 1 93 ? -6.251 8.857 4.338 1.00 94.75 93 TYR A N 1
ATOM 715 C CA . TYR A 1 93 ? -6.307 9.055 5.777 1.00 94.75 93 TYR A CA 1
ATOM 716 C C . TYR A 1 93 ? -5.084 9.839 6.261 1.00 94.75 93 TYR A C 1
ATOM 718 O O . TYR A 1 93 ? -3.982 9.622 5.759 1.00 94.75 93 TYR A O 1
ATOM 726 N N . CYS A 1 94 ? -5.278 10.704 7.253 1.00 94.94 94 CYS A N 1
ATOM 727 C CA . CYS A 1 94 ? -4.230 11.452 7.936 1.00 94.94 94 CYS A CA 1
ATOM 728 C C . CYS A 1 94 ? -4.525 11.431 9.442 1.00 94.94 94 CYS A C 1
ATOM 730 O O . CYS A 1 94 ? -5.664 11.676 9.840 1.00 94.94 94 CYS A O 1
ATOM 732 N N . GLU A 1 95 ? -3.521 11.112 10.258 1.00 95.06 95 GLU A N 1
ATOM 733 C CA . GLU A 1 95 ? -3.628 11.061 11.719 1.00 95.06 95 GLU A CA 1
ATOM 734 C C . GLU A 1 95 ? -2.904 12.246 12.364 1.00 95.06 95 GLU A C 1
ATOM 736 O O . GLU A 1 95 ? -1.672 12.316 12.380 1.00 95.06 95 GLU A O 1
ATOM 741 N N . ASP A 1 96 ? -3.662 13.182 12.919 1.00 92.75 96 ASP A N 1
ATOM 742 C CA . ASP A 1 96 ? -3.125 14.407 13.511 1.00 92.75 96 ASP A CA 1
ATOM 743 C C . ASP A 1 96 ? -2.573 14.194 14.929 1.00 92.75 96 ASP A C 1
ATOM 745 O O . ASP A 1 96 ? -1.702 14.945 15.372 1.00 92.75 96 ASP A O 1
ATOM 749 N N . GLU A 1 97 ? -3.023 13.160 15.643 1.00 93.81 97 GLU A N 1
ATOM 750 C CA . GLU A 1 97 ? -2.558 12.875 16.995 1.00 93.81 97 GLU A CA 1
ATOM 751 C C . GLU A 1 97 ? -1.164 12.228 16.993 1.00 93.81 97 GLU A C 1
ATOM 753 O O . GLU A 1 97 ? -0.955 11.107 16.528 1.00 93.81 97 GLU A O 1
ATOM 758 N N . GLU A 1 98 ? -0.188 12.909 17.599 1.00 93.69 98 GLU A N 1
ATOM 759 C CA . GLU A 1 98 ? 1.231 12.514 17.584 1.00 93.69 98 GLU A CA 1
ATOM 760 C C . GLU A 1 98 ? 1.526 11.134 18.196 1.00 93.69 98 GLU A C 1
ATOM 762 O O . GLU A 1 98 ? 2.559 10.529 17.909 1.00 93.69 98 GLU A O 1
ATOM 767 N N . GLN A 1 99 ? 0.638 10.634 19.056 1.00 94.44 99 GLN A N 1
ATOM 768 C CA . GLN A 1 99 ? 0.803 9.354 19.745 1.00 94.44 99 GLN A CA 1
ATOM 769 C C . GLN A 1 99 ? 0.487 8.134 18.870 1.00 94.44 99 GLN A C 1
ATOM 771 O O . GLN A 1 99 ? 0.827 7.015 19.264 1.00 94.44 99 GLN A O 1
ATOM 776 N N . PHE A 1 100 ? -0.173 8.341 17.730 1.00 95.56 100 PHE A N 1
ATOM 777 C CA . PHE A 1 100 ? -0.576 7.283 16.814 1.00 95.56 100 PHE A CA 1
ATOM 778 C C . PHE A 1 100 ? 0.392 7.169 15.635 1.00 95.56 100 PHE A C 1
ATOM 780 O O . PHE A 1 100 ? 0.953 8.155 15.166 1.00 95.56 100 PHE A O 1
ATOM 787 N N . PHE A 1 101 ? 0.595 5.953 15.152 1.00 96.75 101 PHE A N 1
ATOM 788 C CA . PHE A 1 101 ? 1.443 5.626 14.013 1.00 96.75 101 PHE A CA 1
ATOM 789 C C . PHE A 1 101 ? 0.578 4.913 12.989 1.00 96.75 101 PHE A C 1
ATOM 791 O O . PHE A 1 101 ? -0.119 3.959 13.334 1.00 96.75 101 PHE A O 1
ATOM 798 N N . VAL A 1 102 ? 0.601 5.405 11.754 1.00 96.88 102 VAL A N 1
ATOM 799 C CA . VAL A 1 102 ? -0.256 4.897 10.683 1.00 96.88 102 VAL A CA 1
ATOM 800 C C . VAL A 1 102 ? 0.476 3.846 9.861 1.00 96.88 102 VAL A C 1
ATOM 802 O O . VAL A 1 102 ? 1.634 4.044 9.495 1.00 96.88 102 VAL A O 1
ATOM 805 N N . ASP A 1 103 ? -0.216 2.760 9.530 1.00 97.06 103 ASP A N 1
ATOM 806 C CA . ASP A 1 103 ? 0.299 1.692 8.676 1.00 97.06 103 ASP A CA 1
ATOM 807 C C . ASP A 1 103 ? -0.735 1.259 7.620 1.00 97.06 103 ASP A C 1
ATOM 809 O O . ASP A 1 103 ? -1.938 1.499 7.761 1.00 97.06 103 ASP A O 1
ATOM 813 N N . VAL A 1 104 ? -0.274 0.626 6.538 1.00 97.62 104 VAL A N 1
ATOM 814 C CA . VAL A 1 104 ? -1.110 0.043 5.489 1.00 97.62 104 VAL A CA 1
ATOM 815 C C . VAL A 1 104 ? -0.677 -1.386 5.175 1.00 97.62 104 VAL A C 1
ATOM 817 O O . VAL A 1 104 ? 0.488 -1.674 4.895 1.00 97.62 104 VAL A O 1
ATOM 820 N N . HIS A 1 105 ? -1.649 -2.296 5.177 1.00 96.50 105 HIS A N 1
ATOM 821 C CA . HIS A 1 105 ? -1.442 -3.716 4.906 1.00 96.50 105 HIS A CA 1
ATOM 822 C C . HIS A 1 105 ? -2.555 -4.285 4.030 1.00 96.50 105 HIS A C 1
ATOM 824 O O . HIS A 1 105 ? -3.686 -3.799 4.038 1.00 96.50 105 HIS A O 1
ATOM 830 N N . LYS A 1 106 ? -2.262 -5.370 3.311 1.00 96.38 106 LYS A N 1
ATOM 831 C CA . LYS A 1 106 ? -3.264 -6.137 2.565 1.00 96.38 106 LYS A CA 1
ATOM 832 C C . LYS A 1 106 ? -3.598 -7.437 3.289 1.00 96.38 106 LYS A C 1
ATOM 834 O O . LYS A 1 106 ? -2.717 -8.104 3.835 1.00 96.38 106 LYS A O 1
ATOM 839 N N . THR A 1 107 ? -4.872 -7.821 3.292 1.00 95.81 107 THR A N 1
ATOM 840 C CA . THR A 1 107 ? -5.284 -9.119 3.834 1.00 95.81 107 THR A CA 1
ATOM 841 C C . THR A 1 107 ? -4.682 -10.262 3.023 1.00 95.81 107 THR A C 1
ATOM 843 O O . THR A 1 107 ? -4.441 -10.151 1.824 1.00 95.81 107 THR A O 1
ATOM 846 N N . LYS A 1 108 ? -4.450 -11.404 3.677 1.00 93.38 108 LYS A N 1
ATOM 847 C CA . LYS A 1 108 ? -3.805 -12.575 3.058 1.00 93.38 108 LYS A CA 1
ATOM 848 C C . LYS A 1 108 ? -4.566 -13.131 1.845 1.00 93.38 108 LYS A C 1
ATOM 850 O O . LYS A 1 108 ? -3.960 -13.742 0.973 1.00 93.38 108 LYS A O 1
ATOM 855 N N . ASP A 1 109 ? -5.883 -12.958 1.816 1.00 93.62 109 ASP A N 1
ATOM 856 C CA . ASP A 1 109 ? -6.760 -13.338 0.704 1.00 93.62 109 ASP A CA 1
ATOM 857 C C . ASP A 1 109 ? -6.861 -12.256 -0.389 1.00 93.62 109 ASP A C 1
ATOM 859 O O . ASP A 1 109 ? -7.683 -12.381 -1.291 1.00 93.62 109 ASP A O 1
ATOM 863 N N . ASN A 1 110 ? -6.043 -11.199 -0.308 1.00 94.31 110 ASN A N 1
ATOM 864 C CA . ASN A 1 110 ? -5.999 -10.041 -1.205 1.00 94.31 110 ASN A CA 1
ATOM 865 C C . ASN A 1 110 ? -7.296 -9.224 -1.298 1.00 94.31 110 ASN A C 1
ATOM 867 O O . ASN A 1 110 ? -7.377 -8.308 -2.114 1.00 94.31 110 ASN A O 1
ATOM 871 N N . ALA A 1 111 ? -8.305 -9.514 -0.477 1.00 93.00 111 ALA A N 1
ATOM 872 C CA . ALA A 1 111 ? -9.625 -8.916 -0.627 1.00 93.00 111 ALA A CA 1
ATOM 873 C C . ALA A 1 111 ? -9.703 -7.475 -0.100 1.00 93.00 111 ALA A C 1
ATOM 875 O O . ALA A 1 111 ? -10.488 -6.675 -0.620 1.00 93.00 111 ALA A O 1
ATOM 876 N N . TYR A 1 112 ? -8.893 -7.125 0.903 1.00 94.56 112 TYR A N 1
ATOM 877 C CA . TYR A 1 112 ? -8.994 -5.844 1.597 1.00 94.56 112 TYR A CA 1
ATOM 878 C C . TYR A 1 112 ? -7.639 -5.189 1.845 1.00 94.56 112 TYR A C 1
ATOM 880 O O . TYR A 1 112 ? -6.647 -5.855 2.134 1.00 94.56 112 TYR A O 1
ATOM 888 N N . ILE A 1 113 ? -7.640 -3.860 1.792 1.00 96.62 113 ILE A N 1
ATOM 889 C CA . ILE A 1 113 ? -6.596 -3.006 2.350 1.00 96.62 113 ILE A CA 1
ATOM 890 C C . ILE A 1 113 ? -7.053 -2.574 3.741 1.00 96.62 113 ILE A C 1
ATOM 892 O O . ILE A 1 113 ? -8.195 -2.150 3.928 1.00 96.62 113 ILE A O 1
ATOM 896 N N . ILE A 1 114 ? -6.159 -2.705 4.710 1.00 96.56 114 ILE A N 1
ATOM 897 C CA . ILE A 1 114 ? -6.351 -2.294 6.093 1.00 96.56 114 ILE A CA 1
ATOM 898 C C . ILE A 1 114 ? -5.394 -1.138 6.352 1.00 96.56 114 ILE A C 1
ATOM 900 O O . ILE A 1 114 ? -4.191 -1.278 6.146 1.00 96.56 114 ILE A O 1
ATOM 904 N N . ILE A 1 115 ? -5.945 -0.016 6.800 1.00 96.94 115 ILE A N 1
ATOM 905 C CA . ILE A 1 115 ? -5.184 1.112 7.331 1.00 96.94 115 ILE A CA 1
ATOM 906 C C . ILE A 1 115 ? -5.280 1.014 8.845 1.00 96.94 115 ILE A C 1
ATOM 908 O O . ILE A 1 115 ? -6.389 1.099 9.371 1.00 96.94 115 ILE A O 1
ATOM 912 N N . THR A 1 116 ? -4.168 0.816 9.542 1.00 96.62 116 THR A N 1
ATOM 913 C CA . THR A 1 116 ? -4.153 0.846 11.010 1.00 96.62 116 THR A CA 1
ATOM 914 C C . THR A 1 116 ? -3.603 2.172 11.499 1.00 96.62 116 THR A C 1
ATOM 916 O O . THR A 1 116 ? -2.847 2.846 10.801 1.00 96.62 116 THR A O 1
ATOM 919 N N . PHE A 1 117 ? -4.031 2.572 12.688 1.00 94.50 117 PHE A N 1
ATOM 920 C CA . PHE A 1 117 ? -3.486 3.719 13.393 1.00 94.50 117 PHE A CA 1
ATOM 921 C C . PHE A 1 117 ? -3.404 3.354 14.868 1.00 94.50 117 PHE A C 1
ATOM 923 O O . PHE A 1 117 ? -4.410 3.165 15.559 1.00 94.50 117 PHE A O 1
ATOM 930 N N . ASP A 1 118 ? -2.165 3.175 15.315 1.00 94.75 118 ASP A N 1
ATOM 931 C CA . ASP A 1 118 ? -1.841 2.501 16.562 1.00 94.75 118 ASP A CA 1
ATOM 932 C C . ASP A 1 118 ? -1.008 3.405 17.465 1.00 94.75 118 ASP A C 1
ATOM 934 O O . ASP A 1 118 ? -0.016 4.002 17.054 1.00 94.75 118 ASP A O 1
ATOM 938 N N . SER A 1 119 ? -1.398 3.482 18.730 1.00 93.69 119 SER A N 1
ATOM 939 C CA . SER A 1 119 ? -0.598 4.049 19.810 1.00 93.69 119 SER A CA 1
ATOM 940 C C . SER A 1 119 ? -0.194 2.935 20.774 1.00 93.69 119 SER A C 1
ATOM 942 O O . SER A 1 119 ? -0.599 1.781 20.648 1.00 93.69 119 SER A O 1
ATOM 944 N N . LYS A 1 120 ? 0.557 3.274 21.825 1.00 92.06 120 LYS A N 1
ATOM 945 C CA . LYS A 1 120 ? 0.885 2.298 22.879 1.00 92.06 120 LYS A CA 1
ATOM 946 C C . LYS A 1 120 ? -0.340 1.768 23.636 1.00 92.06 120 LYS A C 1
ATOM 948 O O . LYS A 1 120 ? -0.229 0.737 24.291 1.00 92.06 120 LYS A O 1
ATOM 953 N N . MET A 1 121 ? -1.462 2.490 23.606 1.00 92.62 121 MET A N 1
ATOM 954 C CA . MET A 1 121 ? -2.628 2.223 24.460 1.00 92.62 121 MET A CA 1
ATOM 955 C C . MET A 1 121 ? -3.904 1.913 23.678 1.00 92.62 121 MET A C 1
ATOM 957 O O . MET A 1 121 ? -4.822 1.314 24.232 1.00 92.62 121 MET A O 1
ATOM 961 N N . LYS A 1 122 ? -3.986 2.354 22.423 1.00 91.69 122 LYS A N 1
ATOM 962 C CA . LYS A 1 122 ? -5.177 2.263 21.579 1.00 91.69 122 LYS A CA 1
ATOM 963 C C . LYS A 1 122 ? -4.780 1.857 20.172 1.00 91.69 122 LYS A C 1
ATOM 965 O O . LYS A 1 122 ? -3.771 2.339 19.667 1.00 91.69 122 LYS A O 1
ATOM 970 N N . SER A 1 123 ? -5.630 1.052 19.559 1.00 89.19 123 SER A N 1
ATOM 971 C CA . SER A 1 123 ? -5.502 0.593 18.183 1.00 89.19 123 SER A CA 1
ATOM 972 C C . SER A 1 123 ? -6.842 0.736 17.496 1.00 89.19 123 SER A C 1
ATOM 974 O O . SER A 1 123 ? -7.884 0.470 18.099 1.00 89.19 123 SER A O 1
ATOM 976 N N . SER A 1 124 ? -6.804 1.117 16.232 1.00 91.62 124 SER A N 1
ATOM 977 C CA . SER A 1 124 ? -7.980 1.276 15.390 1.00 91.62 124 SER A CA 1
ATOM 978 C C . SER A 1 124 ? -7.612 0.952 13.950 1.00 91.62 124 SER A C 1
ATOM 980 O O . SER A 1 124 ? -6.438 0.959 13.575 1.00 91.62 124 SER A O 1
ATOM 982 N N . ALA A 1 125 ? -8.619 0.631 13.141 1.00 92.62 125 ALA A N 1
ATOM 983 C CA . ALA A 1 125 ? -8.390 0.307 11.743 1.00 92.62 125 ALA A CA 1
ATOM 984 C C . ALA A 1 125 ? -9.522 0.800 10.846 1.00 92.62 125 ALA A C 1
ATOM 986 O O . ALA A 1 125 ? -10.695 0.724 11.212 1.00 92.62 125 ALA A O 1
ATOM 987 N N . LEU A 1 126 ? -9.156 1.240 9.644 1.00 92.44 126 LEU A N 1
ATOM 988 C CA . LEU A 1 126 ? -10.058 1.421 8.516 1.00 92.44 126 LEU A CA 1
ATOM 989 C C . LEU A 1 126 ? -9.887 0.253 7.548 1.00 92.44 126 LEU A C 1
ATOM 991 O O . LEU A 1 126 ? -8.771 -0.176 7.261 1.00 92.44 126 LEU A O 1
ATOM 995 N N . VAL A 1 127 ? -10.996 -0.235 7.005 1.00 90.56 127 VAL A N 1
ATOM 996 C CA . VAL A 1 127 ? -11.012 -1.326 6.031 1.00 90.56 127 VAL A CA 1
ATOM 997 C C . VAL A 1 127 ? -11.567 -0.819 4.709 1.00 90.56 127 VAL A C 1
ATOM 999 O O . VAL A 1 127 ? -12.608 -0.162 4.658 1.00 90.56 127 VAL A O 1
ATOM 1002 N N . LEU A 1 128 ? -10.869 -1.154 3.629 1.00 91.25 128 LEU A N 1
ATOM 1003 C CA . LEU A 1 128 ? -11.208 -0.833 2.248 1.00 91.25 128 LEU A CA 1
ATOM 1004 C C . LEU A 1 128 ? -11.176 -2.109 1.403 1.00 91.25 128 LEU A C 1
ATOM 1006 O O . LEU A 1 128 ? -10.306 -2.949 1.625 1.00 91.25 128 LEU A O 1
ATOM 1010 N N . PRO A 1 129 ? -12.049 -2.278 0.393 1.00 94.00 129 PRO A N 1
ATOM 1011 C CA . PRO A 1 129 ? -11.839 -3.312 -0.611 1.00 94.00 129 PRO A CA 1
ATOM 1012 C C . PRO A 1 129 ? -10.504 -3.054 -1.311 1.00 94.00 129 PRO A C 1
ATOM 1014 O O . PRO A 1 129 ? -10.192 -1.907 -1.633 1.00 94.00 129 PRO A O 1
ATOM 1017 N N . ALA A 1 130 ? -9.746 -4.097 -1.638 1.00 95.38 130 ALA A N 1
ATOM 1018 C CA . ALA A 1 130 ? -8.486 -3.940 -2.366 1.00 95.38 130 ALA A CA 1
ATOM 1019 C C . ALA A 1 130 ? -8.665 -3.378 -3.785 1.00 95.38 130 ALA A C 1
ATOM 1021 O O . ALA A 1 130 ? -7.693 -3.053 -4.460 1.00 95.38 130 ALA A O 1
ATOM 1022 N N . SER A 1 131 ? -9.901 -3.279 -4.271 1.00 93.75 131 SER A N 1
ATOM 1023 C CA . SER A 1 131 ? -10.262 -2.638 -5.535 1.00 93.75 131 SER A CA 1
ATOM 1024 C C . SER A 1 131 ? -10.600 -1.150 -5.399 1.00 93.75 131 SER A C 1
ATOM 1026 O O . SER A 1 131 ? -10.958 -0.527 -6.400 1.00 93.75 131 SER A O 1
ATOM 1028 N N . PHE A 1 132 ? -10.541 -0.573 -4.192 1.00 92.38 132 PHE A N 1
ATOM 1029 C CA . PHE A 1 132 ? -10.886 0.829 -3.943 1.00 92.38 132 PHE A CA 1
ATOM 1030 C C . PHE A 1 132 ? -10.134 1.770 -4.907 1.00 92.38 132 PHE A C 1
ATOM 1032 O O . PHE A 1 132 ? -8.935 1.594 -5.081 1.00 92.38 132 PHE A O 1
ATOM 1039 N N . PRO A 1 133 ? -10.789 2.763 -5.546 1.00 89.62 133 PRO A N 1
ATOM 1040 C CA . PRO A 1 133 ? -12.123 3.298 -5.249 1.00 89.62 133 PRO A CA 1
ATOM 1041 C C . PRO A 1 133 ? -13.291 2.505 -5.848 1.00 89.62 133 PRO A C 1
ATOM 1043 O O . PRO A 1 133 ? -14.449 2.864 -5.640 1.00 89.62 133 PRO A O 1
ATOM 1046 N N . LYS A 1 134 ? -13.035 1.412 -6.577 1.00 90.75 134 LYS A N 1
ATOM 1047 C CA . LYS A 1 134 ? -14.103 0.531 -7.053 1.00 90.75 134 LYS A CA 1
ATOM 1048 C C . LYS A 1 134 ? -14.596 -0.332 -5.895 1.00 90.75 134 LYS A C 1
ATOM 1050 O O . LYS A 1 134 ? -13.895 -1.227 -5.433 1.00 90.75 134 LYS A O 1
ATOM 1055 N N . ILE A 1 135 ? -15.821 -0.080 -5.449 1.00 87.12 135 ILE A N 1
ATOM 1056 C CA . ILE A 1 135 ? -16.444 -0.809 -4.340 1.00 87.12 135 ILE A CA 1
ATOM 1057 C C . ILE A 1 135 ? -17.319 -1.935 -4.909 1.00 87.12 135 ILE A C 1
ATOM 1059 O O . ILE A 1 135 ? -18.225 -1.639 -5.701 1.00 87.12 135 ILE A O 1
ATOM 1063 N N . PRO A 1 136 ? -17.071 -3.211 -4.542 1.00 86.44 136 PRO A N 1
ATOM 1064 C CA . PRO A 1 136 ? -17.927 -4.331 -4.925 1.00 86.44 136 PRO A CA 1
ATOM 1065 C C . PRO A 1 136 ? -19.384 -4.077 -4.542 1.00 86.44 136 PRO A C 1
ATOM 1067 O O . PRO A 1 136 ? -19.665 -3.458 -3.513 1.00 86.44 136 PRO A O 1
ATOM 1070 N N . ARG A 1 137 ? -20.324 -4.540 -5.371 1.00 87.31 137 ARG A N 1
ATOM 1071 C CA . ARG A 1 137 ? -21.757 -4.246 -5.207 1.00 87.31 137 ARG A CA 1
ATOM 1072 C C . ARG A 1 137 ? -22.273 -4.699 -3.844 1.00 87.31 137 ARG A C 1
ATOM 1074 O O . ARG A 1 137 ? -23.074 -4.005 -3.227 1.00 87.31 137 ARG A O 1
ATOM 1081 N N . GLU A 1 138 ? -21.771 -5.834 -3.379 1.00 86.00 138 GLU A N 1
ATOM 1082 C CA . GLU A 1 138 ? -22.102 -6.475 -2.108 1.00 86.00 138 GLU A CA 1
ATOM 1083 C C . GLU A 1 138 ? -21.691 -5.606 -0.912 1.00 86.00 138 GLU A C 1
ATOM 1085 O O . GLU A 1 138 ? -22.296 -5.690 0.154 1.00 86.00 138 GLU A O 1
ATOM 1090 N N . LEU A 1 139 ? -20.690 -4.738 -1.098 1.00 83.19 139 LEU A N 1
ATOM 1091 C CA . LEU A 1 139 ? -20.130 -3.888 -0.053 1.00 83.19 139 LEU A CA 1
ATOM 1092 C C . LEU A 1 139 ? -20.647 -2.444 -0.089 1.00 83.19 139 LEU A C 1
ATOM 1094 O O . LEU A 1 139 ? -20.474 -1.718 0.886 1.00 83.19 139 LEU A O 1
ATOM 1098 N N . GLN A 1 140 ? -21.322 -2.011 -1.158 1.00 84.00 140 GLN A N 1
ATOM 1099 C CA . GLN A 1 140 ? -21.738 -0.608 -1.334 1.00 84.00 140 GLN A CA 1
ATOM 1100 C C . GLN A 1 140 ? -22.558 -0.044 -0.164 1.00 84.00 140 GLN A C 1
ATOM 1102 O O . GLN A 1 140 ? -22.426 1.133 0.161 1.00 84.00 140 GLN A O 1
ATOM 1107 N N . ALA A 1 141 ? -23.377 -0.872 0.493 1.00 81.69 141 ALA A N 1
ATOM 1108 C CA . ALA A 1 141 ? -24.192 -0.445 1.631 1.00 81.69 141 ALA A CA 1
ATOM 1109 C C . ALA A 1 141 ? -23.361 -0.029 2.862 1.00 81.69 141 ALA A C 1
ATOM 1111 O O . ALA A 1 141 ? -23.825 0.798 3.652 1.00 81.69 141 ALA A O 1
ATOM 1112 N N . PHE A 1 142 ? -22.152 -0.580 3.013 1.00 77.06 142 PHE A N 1
ATOM 1113 C CA . PHE A 1 142 ? -21.243 -0.295 4.126 1.00 77.06 142 PHE A CA 1
ATOM 1114 C C . PHE A 1 142 ? -20.399 0.959 3.867 1.00 77.06 142 PHE A C 1
ATOM 1116 O O . PHE A 1 142 ? -20.176 1.750 4.775 1.00 77.06 142 PHE A O 1
ATOM 1123 N N . PHE A 1 143 ? -20.010 1.202 2.614 1.00 76.06 143 PHE A N 1
ATOM 1124 C CA . PHE A 1 143 ? -19.205 2.358 2.212 1.00 76.06 143 PHE A CA 1
ATOM 1125 C C . PHE A 1 143 ? -20.089 3.536 1.779 1.00 76.06 143 PHE A C 1
ATOM 1127 O O . PHE A 1 143 ? -20.049 3.983 0.626 1.00 76.06 143 PHE A O 1
ATOM 1134 N N . ARG A 1 144 ? -20.922 4.051 2.695 1.00 64.88 144 ARG A N 1
ATOM 1135 C CA . ARG A 1 144 ? -21.764 5.226 2.405 1.00 64.88 144 ARG A CA 1
ATOM 1136 C C . ARG A 1 144 ? -20.876 6.402 1.985 1.00 64.88 144 ARG A C 1
ATOM 1138 O O . ARG A 1 144 ? -19.931 6.760 2.680 1.00 64.88 144 ARG A O 1
ATOM 1145 N N . ASN A 1 145 ? -21.182 6.995 0.831 1.00 67.88 145 ASN A N 1
ATOM 1146 C CA . ASN A 1 145 ? -20.399 8.065 0.195 1.00 67.88 145 ASN A CA 1
ATOM 1147 C C . ASN A 1 145 ? -18.962 7.671 -0.208 1.00 67.88 145 ASN A C 1
ATOM 1149 O O . ASN A 1 145 ? -18.127 8.552 -0.396 1.00 67.88 145 ASN A O 1
ATOM 1153 N N . GLY A 1 146 ? -18.662 6.373 -0.337 1.00 64.88 146 GLY A N 1
ATOM 1154 C CA . GLY A 1 146 ? -17.357 5.892 -0.798 1.00 64.88 146 GLY A CA 1
ATOM 1155 C C . GLY A 1 146 ? -16.208 6.125 0.186 1.00 64.88 146 GLY A C 1
ATOM 1156 O O . GLY A 1 146 ? -15.058 6.181 -0.236 1.00 64.88 146 GLY A O 1
ATOM 1157 N N . ARG A 1 147 ? -16.502 6.290 1.481 1.00 67.56 147 ARG A N 1
ATOM 1158 C CA . ARG A 1 147 ? -15.483 6.494 2.520 1.00 67.56 147 ARG A CA 1
ATOM 1159 C C . ARG A 1 147 ? -15.058 5.174 3.165 1.00 67.56 147 ARG A C 1
ATOM 1161 O O . ARG A 1 147 ? -15.925 4.312 3.317 1.00 67.56 147 ARG A O 1
ATOM 1168 N N . PRO A 1 148 ? -13.779 5.031 3.571 1.00 69.19 148 PRO A N 1
ATOM 1169 C CA . PRO A 1 148 ? -13.332 3.907 4.389 1.00 69.19 148 PRO A CA 1
ATOM 1170 C C . PRO A 1 148 ? -14.236 3.700 5.612 1.00 69.19 148 PRO A C 1
ATOM 1172 O O . PRO A 1 148 ? -14.720 4.670 6.197 1.00 69.19 148 PRO A O 1
ATOM 1175 N N . VAL A 1 149 ? -14.449 2.443 5.998 1.00 73.88 149 VAL A N 1
ATOM 1176 C CA . VAL A 1 149 ? -15.228 2.080 7.193 1.00 73.88 149 VAL A CA 1
ATOM 1177 C C . VAL A 1 149 ? -14.252 1.727 8.304 1.00 73.88 149 VAL A C 1
ATOM 1179 O O . VAL A 1 149 ? -13.320 0.968 8.052 1.00 73.88 149 VAL A O 1
ATOM 1182 N N . GLY A 1 150 ? -14.450 2.260 9.510 1.00 65.38 150 GLY A N 1
ATOM 1183 C CA . GLY A 1 150 ? -13.567 2.008 10.646 1.00 65.38 150 GLY A CA 1
ATOM 1184 C C . GLY A 1 150 ? -14.305 1.639 11.921 1.00 65.38 150 GLY A C 1
ATOM 1185 O O . GLY A 1 150 ? -15.422 2.102 12.131 1.00 65.38 150 GLY A O 1
ATOM 1186 N N . ASP A 1 151 ? -13.633 0.852 12.760 1.00 55.00 151 ASP A N 1
ATOM 1187 C CA . ASP A 1 151 ? -14.005 0.588 14.151 1.00 55.00 151 ASP A CA 1
ATOM 1188 C C . ASP A 1 151 ? -12.863 1.106 15.046 1.00 55.00 151 ASP A C 1
ATOM 1190 O O . ASP A 1 151 ? -11.697 0.739 14.860 1.00 55.00 151 ASP A O 1
ATOM 1194 N N . CYS A 1 152 ? -13.190 1.948 16.030 1.00 43.06 152 CYS A N 1
ATOM 1195 C CA . CYS A 1 152 ? -12.302 2.186 17.167 1.00 43.06 152 CYS A CA 1
ATOM 1196 C C . CYS A 1 152 ? -12.469 1.025 18.146 1.00 43.06 152 CYS A C 1
ATOM 1198 O O . CYS A 1 152 ? -13.596 0.693 18.516 1.00 43.06 152 CYS A O 1
ATOM 1200 N N . TRP A 1 153 ? -11.372 0.426 18.620 1.00 41.66 153 TRP A N 1
ATOM 1201 C CA . TRP A 1 153 ? -11.426 -0.606 19.665 1.00 41.66 153 TRP A CA 1
ATOM 1202 C C . TRP A 1 153 ? -11.719 0.004 21.050 1.00 41.66 153 TRP A C 1
ATOM 1204 O O . TRP A 1 153 ? -11.005 -0.219 22.019 1.00 41.66 153 TRP A O 1
ATOM 1214 N N . GLU A 1 154 ? -12.801 0.769 21.165 1.00 34.53 154 GLU A N 1
ATOM 1215 C CA . GLU A 1 154 ? -13.449 1.131 22.426 1.00 34.53 154 GLU A CA 1
ATOM 1216 C C . GLU A 1 154 ? -14.917 0.686 22.328 1.00 34.53 154 GLU A C 1
ATOM 1218 O O . GLU A 1 154 ? -15.847 1.477 22.283 1.00 34.53 154 GLU A O 1
ATOM 1223 N N . GLY A 1 155 ? -15.108 -0.636 22.262 1.00 38.62 155 GLY A N 1
ATOM 1224 C CA . GLY A 1 155 ? -16.378 -1.289 22.573 1.00 38.62 155 GLY A CA 1
ATOM 1225 C C . GLY A 1 155 ? -17.548 -1.053 21.615 1.00 38.62 155 GLY A C 1
ATOM 1226 O O . GLY A 1 155 ? -18.575 -0.557 22.053 1.00 38.62 155 GLY A O 1
ATOM 1227 N N . GLU A 1 156 ? -17.484 -1.557 20.381 1.00 32.12 156 GLU A N 1
ATOM 1228 C CA . GLU A 1 156 ? -18.698 -1.898 19.622 1.00 32.12 156 GLU A CA 1
ATOM 1229 C C . GLU A 1 156 ? -18.415 -3.049 18.636 1.00 32.12 156 GLU A C 1
ATOM 1231 O O . GLU A 1 156 ? -17.653 -2.933 17.687 1.00 32.12 156 GLU A O 1
ATOM 1236 N N . LEU A 1 157 ? -18.982 -4.228 18.916 1.00 38.72 157 LEU A N 1
ATOM 1237 C CA . LEU A 1 157 ? -18.691 -5.510 18.247 1.00 38.72 157 LEU A CA 1
ATOM 1238 C C . LEU A 1 157 ? -19.529 -5.766 16.976 1.00 38.72 157 LEU A C 1
ATOM 1240 O O . LEU A 1 157 ? -19.574 -6.898 16.482 1.00 38.72 157 LEU A O 1
ATOM 1244 N N . GLU A 1 158 ? -20.234 -4.769 16.440 1.00 37.56 158 GLU A N 1
ATOM 1245 C CA . GLU A 1 158 ? -21.247 -5.029 15.409 1.00 37.56 158 GLU A CA 1
ATOM 1246 C C . GLU A 1 158 ? -20.694 -5.102 13.976 1.00 37.56 158 GLU A C 1
ATOM 1248 O O . GLU A 1 158 ? -21.132 -5.973 13.216 1.00 37.56 158 GLU A O 1
ATOM 1253 N N . LEU A 1 159 ? -19.687 -4.302 13.606 1.00 40.94 159 LEU A N 1
ATOM 1254 C CA . LEU A 1 159 ? -19.162 -4.234 12.231 1.00 40.94 159 LEU A CA 1
ATOM 1255 C C . LEU A 1 159 ? -18.132 -5.329 11.924 1.00 40.94 159 LEU A C 1
ATOM 1257 O O . LEU A 1 159 ? -18.304 -6.076 10.951 1.00 40.94 159 LEU A O 1
ATOM 1261 N N . ALA A 1 160 ? -17.155 -5.552 12.810 1.00 41.34 160 ALA A N 1
ATOM 1262 C CA . ALA A 1 160 ? -16.287 -6.734 12.743 1.00 41.34 160 ALA A CA 1
ATOM 1263 C C . ALA A 1 160 ? -17.089 -8.055 12.793 1.00 41.34 160 ALA A C 1
ATOM 1265 O O . ALA A 1 160 ? -16.735 -9.038 12.135 1.00 41.34 160 ALA A O 1
ATOM 1266 N N . GLY A 1 161 ? -18.210 -8.084 13.526 1.00 37.03 161 GLY A N 1
ATOM 1267 C CA . GLY A 1 161 ? -19.136 -9.219 13.588 1.00 37.03 161 GLY A CA 1
ATOM 1268 C C . GLY A 1 161 ? -19.994 -9.406 12.328 1.00 37.03 161 GLY A C 1
ATOM 1269 O O . GLY A 1 161 ? -20.330 -10.540 11.977 1.00 37.03 161 GLY A O 1
ATOM 1270 N N 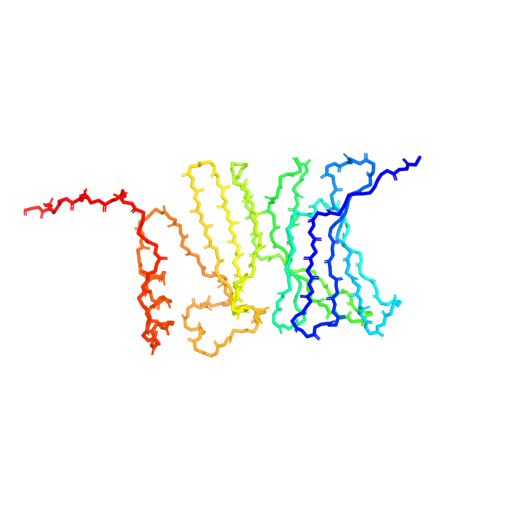. ALA A 1 162 ? -20.353 -8.328 11.627 1.00 39.34 162 ALA A N 1
ATOM 1271 C CA . ALA A 1 162 ? -21.089 -8.379 10.362 1.00 39.34 162 ALA A CA 1
ATOM 1272 C C . ALA A 1 162 ? -20.201 -8.862 9.203 1.00 39.34 162 ALA A C 1
ATOM 1274 O O . ALA A 1 162 ? -20.604 -9.761 8.461 1.00 39.34 162 ALA A O 1
ATOM 1275 N N . LEU A 1 163 ? -18.957 -8.373 9.118 1.00 41.88 163 LEU A N 1
ATOM 1276 C CA . LEU A 1 163 ? -17.965 -8.878 8.163 1.00 41.88 163 LEU A CA 1
ATOM 1277 C C . LEU A 1 163 ? -17.595 -10.341 8.468 1.00 41.88 163 LEU A C 1
ATOM 1279 O O . LEU A 1 163 ? -17.596 -11.175 7.563 1.00 41.88 163 LEU A O 1
ATOM 1283 N N . ARG A 1 164 ? -17.419 -10.718 9.747 1.00 39.75 164 ARG A N 1
ATOM 1284 C CA . ARG A 1 164 ? -17.230 -12.130 10.144 1.00 39.75 164 ARG A CA 1
ATOM 1285 C C . ARG A 1 164 ? -18.433 -13.025 9.827 1.00 39.75 164 ARG A C 1
ATOM 1287 O O . ARG A 1 164 ? -18.242 -14.193 9.535 1.00 39.75 164 ARG A O 1
ATOM 1294 N N . ARG A 1 165 ? -19.680 -12.553 9.854 1.00 36.09 165 ARG A N 1
ATOM 1295 C CA . ARG A 1 165 ? -20.832 -13.423 9.524 1.00 36.09 165 ARG A CA 1
ATOM 1296 C C . ARG A 1 165 ? -21.001 -13.660 8.024 1.00 36.09 165 ARG A C 1
ATOM 1298 O O . ARG A 1 165 ? -21.418 -14.750 7.643 1.00 36.09 165 ARG A O 1
ATOM 1305 N N . SER A 1 166 ? -20.610 -12.701 7.184 1.00 39.59 166 SER A N 1
ATOM 1306 C CA . SER A 1 166 ? -20.618 -12.878 5.726 1.00 39.59 166 SER A CA 1
ATOM 1307 C C . SER A 1 166 ? -19.453 -13.738 5.210 1.00 39.59 166 SER A C 1
ATOM 1309 O O . SER A 1 166 ? -19.585 -14.364 4.163 1.00 39.59 166 SER A O 1
ATOM 1311 N N . LEU A 1 167 ? -18.324 -13.791 5.930 1.00 43.25 167 LEU A N 1
ATOM 1312 C CA . LEU A 1 167 ? -17.104 -14.497 5.503 1.00 43.25 167 LEU A CA 1
ATOM 1313 C C . LEU A 1 167 ? -17.052 -15.991 5.903 1.00 43.25 167 LEU A C 1
ATOM 1315 O O . LEU A 1 167 ? -16.190 -16.716 5.419 1.00 43.25 167 LEU A O 1
ATOM 1319 N N . TYR A 1 168 ? -17.959 -16.478 6.762 1.00 35.50 168 TYR A N 1
ATOM 1320 C CA . TYR A 1 168 ? -17.872 -17.816 7.385 1.00 35.50 168 TYR A CA 1
ATOM 1321 C C . TYR A 1 168 ? -18.983 -18.801 6.967 1.00 35.50 168 TYR A C 1
ATOM 1323 O O . TYR A 1 168 ? -19.329 -19.712 7.717 1.00 35.50 168 TYR A O 1
ATOM 1331 N N . HIS A 1 169 ? -19.524 -18.699 5.749 1.00 36.38 169 HIS A N 1
ATOM 1332 C CA . HIS A 1 169 ? -20.337 -19.788 5.168 1.00 36.38 169 HIS A CA 1
ATOM 1333 C C . HIS A 1 169 ? -19.511 -21.015 4.702 1.00 36.38 169 HIS A C 1
ATOM 1335 O O . HIS A 1 169 ? -20.054 -21.924 4.081 1.00 36.38 169 HIS A O 1
ATOM 1341 N N . GLY A 1 170 ? -18.220 -21.100 5.050 1.00 35.69 170 GLY A N 1
ATOM 1342 C CA . GLY A 1 170 ? -17.390 -22.300 4.899 1.00 35.69 170 GLY A CA 1
ATOM 1343 C C . GLY A 1 170 ? -16.950 -22.831 6.263 1.00 35.69 170 GLY A C 1
ATOM 1344 O O . GLY A 1 170 ? -16.129 -22.211 6.932 1.00 35.69 170 GLY A O 1
ATOM 1345 N N . GLY A 1 171 ? -17.514 -23.962 6.692 1.00 31.20 171 GLY A N 1
ATOM 1346 C CA . GLY A 1 171 ? -17.296 -24.546 8.016 1.00 31.20 171 GLY A CA 1
ATOM 1347 C C . GLY A 1 171 ? -15.833 -24.894 8.309 1.00 31.20 171 GLY A C 1
ATOM 1348 O O . GLY A 1 171 ? -15.305 -25.881 7.806 1.00 31.20 171 GLY A O 1
ATOM 1349 N N . GLY A 1 172 ? -15.206 -24.125 9.197 1.00 29.78 172 GLY A N 1
ATOM 1350 C CA . GLY A 1 172 ? -13.899 -24.410 9.783 1.00 29.78 172 GLY A CA 1
ATOM 1351 C C . GLY A 1 172 ? -13.809 -23.765 11.163 1.00 29.78 172 GLY A C 1
ATOM 1352 O O . GLY A 1 172 ? -14.192 -22.610 11.336 1.00 29.78 172 GLY A O 1
ATOM 1353 N N . ARG A 1 173 ? -13.379 -24.527 12.175 1.00 29.86 173 ARG A N 1
ATOM 1354 C CA . ARG A 1 173 ? -13.312 -24.062 13.572 1.00 29.86 173 ARG A CA 1
ATOM 1355 C C . ARG A 1 173 ? -12.281 -22.929 13.723 1.00 29.86 173 ARG A C 1
ATOM 1357 O O . ARG A 1 173 ? -11.204 -23.038 13.137 1.00 29.86 173 ARG A O 1
ATOM 1364 N N . PRO A 1 174 ? -12.563 -21.883 14.520 1.00 31.22 174 PRO A N 1
ATOM 1365 C CA . PRO A 1 174 ? -11.627 -20.788 14.724 1.00 31.22 174 PRO A CA 1
ATOM 1366 C C . PRO A 1 174 ? -10.470 -21.220 15.633 1.00 31.22 174 PRO A C 1
ATOM 1368 O O . PRO A 1 174 ? -10.685 -21.778 16.706 1.00 31.22 174 PRO A O 1
ATOM 1371 N N . TRP A 1 175 ? -9.245 -20.921 15.205 1.00 29.75 175 TRP A N 1
ATOM 1372 C CA . TRP A 1 175 ? -8.044 -20.970 16.034 1.00 29.75 175 TRP A CA 1
ATOM 1373 C C . TRP A 1 175 ? -7.620 -19.541 16.354 1.00 29.75 175 TRP A C 1
ATOM 1375 O O . T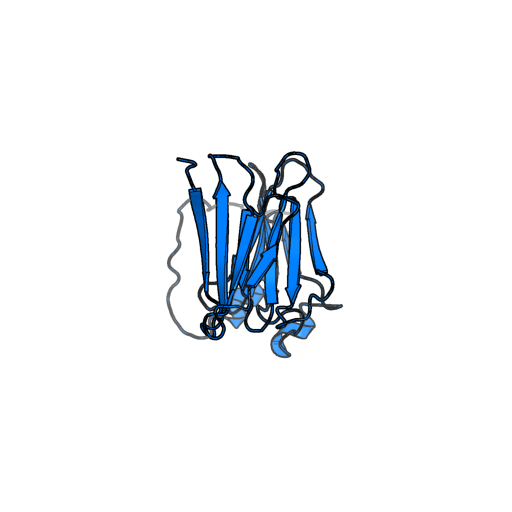RP A 1 175 ? -6.955 -18.907 15.543 1.00 29.75 175 TRP A O 1
ATOM 1385 N N . PHE A 1 176 ? -8.056 -19.039 17.510 1.00 25.86 176 PHE A N 1
ATOM 1386 C CA . PHE A 1 176 ? -7.367 -18.036 18.332 1.00 25.86 176 PHE A CA 1
ATOM 1387 C C . PHE A 1 176 ? -8.162 -17.902 19.643 1.00 25.86 176 PHE A C 1
ATOM 1389 O O . PHE A 1 176 ? -9.056 -17.070 19.764 1.00 25.86 176 PHE A O 1
ATOM 1396 N N . GLU A 1 177 ? -7.893 -18.777 20.613 1.00 25.61 177 GLU A N 1
ATOM 1397 C CA . GLU A 1 177 ? -8.282 -18.544 22.007 1.00 25.61 177 GLU A CA 1
ATOM 1398 C C . GLU A 1 177 ? -7.042 -18.050 22.752 1.00 25.61 177 GLU A C 1
ATOM 1400 O O . GLU A 1 177 ? -6.121 -18.818 23.029 1.00 25.61 177 GLU A O 1
ATOM 1405 N N . SER A 1 178 ? -6.998 -16.754 23.057 1.00 26.12 178 SER A N 1
ATOM 1406 C CA . SER A 1 178 ? -6.144 -16.223 24.118 1.00 26.12 178 SER A CA 1
ATOM 1407 C C . SER A 1 178 ? -6.963 -16.183 25.426 1.00 26.12 178 SER A C 1
ATOM 1409 O O . SER A 1 178 ? -8.101 -15.709 25.409 1.00 26.12 178 SER A O 1
ATOM 1411 N N . PRO A 1 179 ? -6.461 -16.681 26.578 1.00 26.08 179 PRO A N 1
ATOM 1412 C CA . PRO A 1 179 ? -7.327 -17.111 27.690 1.00 26.08 179 PRO A CA 1
ATOM 1413 C C . PRO A 1 179 ? -7.798 -16.003 28.647 1.00 26.08 179 PRO A C 1
ATOM 1415 O O . PRO A 1 179 ? -8.259 -16.299 29.749 1.00 26.08 179 PRO A O 1
ATOM 1418 N N . HIS A 1 180 ? -7.700 -14.726 28.286 1.00 27.94 180 HIS A N 1
ATOM 1419 C CA . HIS A 1 180 ? -7.966 -13.628 29.219 1.00 27.94 180 HIS A CA 1
ATOM 1420 C C . HIS A 1 180 ? -9.107 -12.721 28.759 1.00 27.94 180 HIS A C 1
ATOM 1422 O O . HIS A 1 180 ? -8.877 -11.572 28.406 1.00 27.94 180 HIS A O 1
ATOM 1428 N N . CYS A 1 181 ? -10.350 -13.212 28.816 1.00 27.39 181 CYS A N 1
ATOM 1429 C CA . CYS A 1 181 ? -11.511 -12.346 29.067 1.00 27.39 181 CYS A CA 1
ATOM 1430 C C . CYS A 1 181 ? -12.787 -13.149 29.362 1.00 27.39 181 CYS A C 1
ATOM 1432 O O . CYS A 1 181 ? -13.641 -13.359 28.507 1.00 27.39 181 CYS A O 1
ATOM 1434 N N . LEU A 1 182 ? -12.951 -13.572 30.616 1.00 28.17 182 LEU A N 1
ATOM 1435 C CA . LEU A 1 182 ? -14.249 -13.958 31.169 1.00 28.17 182 LEU A CA 1
ATOM 1436 C C . LEU A 1 182 ? -14.487 -13.136 32.432 1.00 28.17 182 LEU A C 1
ATOM 1438 O O . LEU A 1 182 ? -13.978 -13.486 33.494 1.00 28.17 182 LEU A O 1
ATOM 1442 N N . ARG A 1 183 ? -15.269 -12.058 32.301 1.00 27.08 183 ARG A N 1
ATOM 1443 C CA . ARG A 1 183 ? -16.340 -11.624 33.222 1.00 27.08 183 ARG A CA 1
ATOM 1444 C C . ARG A 1 183 ? -16.645 -10.140 33.023 1.00 27.08 183 ARG A C 1
ATOM 1446 O O . ARG A 1 183 ? -15.919 -9.286 33.508 1.00 27.08 183 ARG A O 1
ATOM 1453 N N . ALA A 1 184 ? -17.823 -9.860 32.484 1.00 26.48 184 ALA A N 1
ATOM 1454 C CA . ALA A 1 184 ? -18.622 -8.737 32.951 1.00 26.48 184 ALA A CA 1
ATOM 1455 C C . ALA A 1 184 ? -20.027 -9.274 33.239 1.00 26.48 184 ALA A C 1
ATOM 1457 O O . ALA A 1 184 ? -20.731 -9.762 32.355 1.00 26.48 184 ALA A O 1
ATOM 1458 N N . ARG A 1 185 ? -20.373 -9.297 34.530 1.00 26.67 185 ARG A N 1
ATOM 1459 C CA . ARG A 1 185 ? -21.708 -9.630 35.022 1.00 26.67 185 ARG A CA 1
ATOM 1460 C C . ARG A 1 185 ? -22.684 -8.535 34.593 1.00 26.67 185 ARG A C 1
ATOM 1462 O O . ARG A 1 185 ? -22.356 -7.356 34.636 1.00 26.67 185 ARG A O 1
ATOM 1469 N N . ARG A 1 186 ? -23.894 -8.964 34.238 1.00 29.45 186 ARG A N 1
ATOM 1470 C CA . ARG A 1 186 ? -25.090 -8.130 34.094 1.00 29.45 186 ARG A CA 1
ATOM 1471 C C . ARG A 1 186 ? -25.429 -7.447 35.421 1.00 29.45 186 ARG A C 1
ATOM 1473 O O . ARG A 1 186 ? -25.476 -8.149 36.427 1.00 29.45 186 ARG A O 1
ATOM 1480 N N . SER A 1 187 ? -25.778 -6.162 35.372 1.00 26.19 187 SER A N 1
ATOM 1481 C CA . SER A 1 187 ? -26.956 -5.602 36.059 1.00 26.19 187 SER A CA 1
ATOM 1482 C C . SER A 1 187 ? -27.082 -4.098 35.784 1.00 26.19 187 SER A C 1
ATOM 1484 O O . SER A 1 187 ? -26.268 -3.316 36.272 1.00 26.19 187 SER A O 1
ATOM 1486 N N . CYS A 1 188 ? -28.133 -3.703 35.066 1.00 32.16 188 CYS A N 1
ATOM 1487 C CA . CYS A 1 188 ? -28.762 -2.393 35.214 1.00 32.16 188 CYS A CA 1
ATOM 1488 C C . CYS A 1 188 ? -30.225 -2.646 35.595 1.00 32.16 188 CYS A C 1
ATOM 1490 O O . CYS A 1 188 ? -30.898 -3.368 34.861 1.00 32.16 188 CYS A O 1
ATOM 1492 N N . PHE A 1 189 ? -30.632 -2.017 36.705 1.00 32.84 189 PHE A N 1
ATOM 1493 C CA . PHE A 1 189 ? -31.958 -1.974 37.342 1.00 32.84 189 PHE A CA 1
ATOM 1494 C C . PHE A 1 189 ? -32.534 -3.279 37.908 1.00 32.84 189 PHE A C 1
ATOM 1496 O O . PHE A 1 189 ? -32.613 -4.298 37.191 1.00 32.84 189 PHE A O 1
#

InterPro domains:
  IPR004106 Peptidase S9, N-terminal domain superfamily [SSF50993] (8-135)
  IPR023302 Peptidase S9A, N-terminal domain [PF02897] (5-130)
  IPR051543 Serine Peptidase S9A Subfamily [PTHR11757] (4-136)

Secondary structure (DSSP, 8-state):
---EEEEE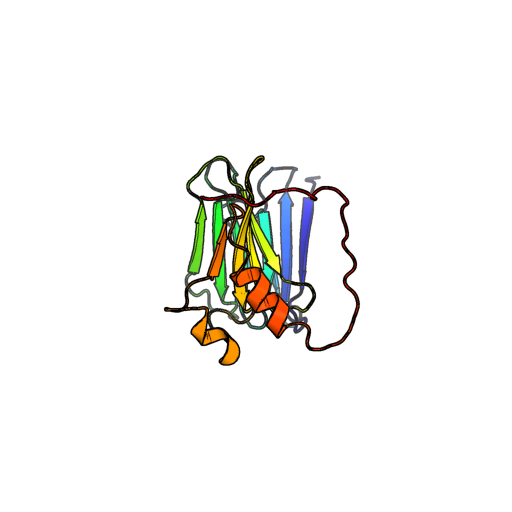EEE-TTS-EEEEEEEETT-S--EEEEEESS-TT-EEEE-SS-EEEEEE-SSSEEEEEEE-TTS-EEEEEEEE-BTTB-PPPEEEEE---TT-EEEEEE-TTSSEEEEEEE-SS-EEEEEEETTTTS--GGGTTTSGGGPPEEEESSS--HHHHHHHHHH--S--------S----------

Organism: Trypanosoma rangeli (NCBI:txid5698)

Radius of gyration: 19.19 Å; chains: 1; bounding box: 63×41×56 Å